Protein AF-0000000066051034 (afdb_homodimer)

InterPro domains:
  IPR006027 NusB/RsmB/TIM44 [PF01029] (19-152)
  IPR011605 NusB antitermination factor [MF_00073] (14-155)
  IPR011605 NusB antitermination factor [PTHR11078] (65-154)
  IPR011605 NusB antitermination factor [TIGR01951] (16-154)
  IPR035926 NusB-like superfamily [G3DSA:1.10.940.10] (12-155)
  IPR035926 NusB-like superfamily [SSF48013] (15-154)

pLDDT: mean 79.08, std 22.99, range [21.95, 98.5]

Organism: Bartonella quintana (strain Toulouse) (NCBI:txid283165)

Foldseek 3Di:
DPPLVPPCDPVNLVLLLLLLLLLLLVQLVVVCVVVVDPPPPPPPPNRPCDDPVPPDPDDPPSVVSNCCLNVQLVVCVVPQQVLLQVLDDPVPHLVPDRSSLNSLLSSLLSCLQPVPSDDLVSSLVSSLVSCVSVDDDCSSVVSNRSSVVSNVVRPD/DPPLVPVCDPVNLVLLLLLLLLLLVVQLVVVCVVVVDPPPPPPPPNRPCDDPVPPDPDDPPSVVSNCCLNVQLVVCVVPQQVLLQVLDDPVPHLVPDRSSLNSLLSSLLSCLQPVPSDDLVSSLVSSLVSQVSVDDDCSSVVSNRSSVVSNVVRPD

Solvent-accessible surface area (backbone atoms only — not comparable to full-atom values): 17467 Å² total; per-residue (Å²): 128,86,68,78,74,68,78,69,40,71,66,52,52,51,42,47,46,46,18,49,51,35,28,28,51,50,47,24,49,60,56,33,72,72,58,73,52,82,62,79,70,64,80,43,74,47,58,59,74,62,67,58,54,37,72,53,53,56,72,41,71,37,53,48,51,21,50,48,44,46,37,46,35,63,51,41,37,85,61,50,50,60,58,52,44,72,66,38,49,86,90,50,35,66,89,73,42,54,57,55,59,45,21,43,51,44,44,44,50,44,43,66,73,72,37,76,89,51,58,66,69,56,54,50,52,53,48,28,52,51,34,50,73,76,38,88,68,65,58,28,59,49,49,46,52,46,51,51,57,47,44,51,69,72,76,88,129,86,67,76,70,66,79,65,40,72,65,54,51,51,42,47,47,48,18,50,52,38,27,28,52,50,47,25,52,60,56,33,71,72,59,72,52,81,61,80,69,64,80,43,72,40,61,54,77,62,66,62,59,37,82,57,49,60,76,41,72,38,53,50,51,21,50,48,45,47,37,46,36,63,51,39,39,84,61,48,50,59,59,50,44,71,65,36,52,86,90,50,36,68,89,73,42,53,57,55,58,45,21,43,51,44,46,44,50,46,43,66,72,72,38,77,87,50,57,66,69,56,56,51,52,53,46,28,52,52,34,50,75,77,39,86,67,63,57,29,58,50,48,46,52,47,50,51,56,46,44,49,69,72,75,88

Radius of gyration: 20.42 Å; Cα contacts (8 Å, |Δi|>4): 333; chains: 2; bounding box: 59×52×45 Å

Nearest PDB structures (foldseek):
  1tzw-assembly1_A  TM=8.543E-01  e=1.256E-05  Thermotoga maritima
  3imq-assembly1_A  TM=8.315E-01  e=1.930E-05  Escherichia coli K-12
  1eyv-assembly1_A  TM=7.957E-01  e=2.570E-05  Mycobacterium tuberculosis
  3d3c-assembly3_C  TM=7.935E-01  e=5.013E-05  Escherichia coli K-12
  3r2d-assembly1_A  TM=8.109E-01  e=1.976E-03  Aquifex aeolicus

Structure (mmCIF, N/CA/C/O backbone):
data_AF-0000000066051034-model_v1
#
loop_
_entity.id
_entity.type
_entity.pdbx_description
1 polymer 'Transcription antitermination protein NusB'
#
loop_
_atom_site.group_PDB
_atom_site.id
_atom_site.type_symbol
_atom_site.label_atom_id
_atom_site.label_alt_id
_atom_site.label_comp_id
_atom_site.label_asym_id
_atom_site.label_entity_id
_atom_site.label_seq_id
_atom_site.pdbx_PDB_ins_code
_atom_site.Cartn_x
_atom_site.Cartn_y
_atom_site.Cartn_z
_atom_site.occupancy
_atom_site.B_iso_or_equiv
_atom_site.auth_seq_id
_atom_site.auth_comp_id
_atom_site.auth_asym_id
_atom_site.auth_atom_id
_atom_site.pdbx_PDB_model_num
ATOM 1 N N . MET A 1 1 ? -31.172 -19.953 -6.391 1 21.95 1 MET A N 1
ATOM 2 C CA . MET A 1 1 ? -29.719 -20.125 -6.266 1 21.95 1 MET A CA 1
ATOM 3 C C . MET A 1 1 ? -28.984 -18.984 -6.969 1 21.95 1 MET A C 1
ATOM 5 O O . MET A 1 1 ? -29.031 -18.875 -8.195 1 21.95 1 MET A O 1
ATOM 9 N N . ALA A 1 2 ? -28.875 -17.719 -6.488 1 40.09 2 ALA A N 1
ATOM 10 C CA . ALA A 1 2 ? -28.359 -16.547 -7.188 1 40.09 2 ALA A CA 1
ATOM 11 C C . ALA A 1 2 ? -27.016 -16.844 -7.863 1 40.09 2 ALA A C 1
ATOM 13 O O . ALA A 1 2 ? -26.141 -17.469 -7.266 1 40.09 2 ALA A O 1
ATOM 14 N N . ASP A 1 3 ? -26.781 -17.062 -9.125 1 33 3 ASP A N 1
ATOM 15 C CA . ASP A 1 3 ? -25.719 -17.562 -9.984 1 33 3 ASP A CA 1
ATOM 16 C C . ASP A 1 3 ? -24.391 -16.875 -9.68 1 33 3 ASP A C 1
ATOM 18 O O . ASP A 1 3 ? -24.266 -15.656 -9.875 1 33 3 ASP A O 1
ATOM 22 N N . ILE A 1 4 ? -23.578 -17.25 -8.781 1 40.19 4 ILE A N 1
ATOM 23 C CA . ILE A 1 4 ? -22.203 -16.922 -8.383 1 40.19 4 ILE A CA 1
ATOM 24 C C . ILE A 1 4 ? -21.344 -16.703 -9.625 1 40.19 4 ILE A C 1
ATOM 26 O O . ILE A 1 4 ? -20.234 -16.156 -9.539 1 40.19 4 ILE A O 1
ATOM 30 N N . LYS A 1 5 ? -21.672 -17.281 -10.734 1 41.34 5 LYS A N 1
ATOM 31 C CA . LYS A 1 5 ? -21.047 -17.203 -12.055 1 41.34 5 LYS A CA 1
ATOM 32 C C . LYS A 1 5 ? -21.078 -15.773 -12.594 1 41.34 5 LYS A C 1
ATOM 34 O O . LYS A 1 5 ? -20.281 -15.422 -13.461 1 41.34 5 LYS A O 1
ATOM 39 N N . GLY A 1 6 ? -21.984 -15.039 -12.289 1 43.78 6 GLY A N 1
ATOM 40 C CA . GLY A 1 6 ? -22.312 -13.773 -12.93 1 43.78 6 GLY A CA 1
ATOM 41 C C . GLY A 1 6 ? -21.453 -12.617 -12.453 1 43.78 6 GLY A C 1
ATOM 42 O O . GLY A 1 6 ? -21.516 -11.523 -13.016 1 43.78 6 GLY A O 1
ATOM 43 N N . LYS A 1 7 ? -20.969 -12.68 -11.25 1 49.66 7 LYS A N 1
ATOM 44 C CA . LYS A 1 7 ? -20.344 -11.516 -10.641 1 49.66 7 LYS A CA 1
ATOM 45 C C . LYS A 1 7 ? -18.906 -11.336 -11.133 1 49.66 7 LYS A C 1
ATOM 47 O O . LYS A 1 7 ? -18.297 -10.305 -10.883 1 49.66 7 LYS A O 1
ATOM 52 N N . TYR A 1 8 ? -18.312 -12.383 -11.633 1 51.16 8 TYR A N 1
ATOM 53 C CA . TYR A 1 8 ? -16.969 -12.266 -12.195 1 51.16 8 TYR A CA 1
ATOM 54 C C . TYR A 1 8 ? -17.016 -12.094 -13.703 1 51.16 8 TYR A C 1
ATOM 56 O O . TYR A 1 8 ? -17.078 -13.078 -14.445 1 51.16 8 TYR A O 1
ATOM 64 N N . SER A 1 9 ? -17.344 -10.922 -14.188 1 54.62 9 SER A N 1
ATOM 65 C CA . SER A 1 9 ? -17.391 -10.586 -15.609 1 54.62 9 SER A CA 1
ATOM 66 C C . SER A 1 9 ? -16 -10.57 -16.219 1 54.62 9 SER A C 1
ATOM 68 O O . SER A 1 9 ? -15.016 -10.289 -15.531 1 54.62 9 SER A O 1
ATOM 70 N N . PRO A 1 10 ? -15.883 -11.102 -17.453 1 51.47 10 PRO A N 1
ATOM 71 C CA . PRO A 1 10 ? -14.586 -11.125 -18.125 1 51.47 10 PRO A CA 1
ATOM 72 C C . PRO A 1 10 ? -13.867 -9.773 -18.078 1 51.47 10 PRO A C 1
ATOM 74 O O . PRO A 1 10 ? -12.641 -9.734 -17.984 1 51.47 10 PRO A O 1
ATOM 77 N N . ARG A 1 11 ? -14.586 -8.688 -18.141 1 51.25 11 ARG A N 1
ATOM 78 C CA . ARG A 1 11 ? -13.992 -7.359 -18.078 1 51.25 11 ARG A CA 1
ATOM 79 C C . ARG A 1 11 ? -13.344 -7.109 -16.734 1 51.25 11 ARG A C 1
ATOM 81 O O . ARG A 1 11 ? -12.258 -6.531 -16.656 1 51.25 11 ARG A O 1
ATOM 88 N N . LEU A 1 12 ? -14.086 -7.539 -15.766 1 53.94 12 LEU A N 1
ATOM 89 C CA . LEU A 1 12 ? -13.57 -7.371 -14.414 1 53.94 12 LEU A CA 1
ATOM 90 C C . LEU A 1 12 ? -12.32 -8.219 -14.203 1 53.94 12 LEU A C 1
ATOM 92 O O . LEU A 1 12 ? -11.359 -7.773 -13.562 1 53.94 12 LEU A O 1
ATOM 96 N N . ALA A 1 13 ? -12.477 -9.289 -14.836 1 57.09 13 ALA A N 1
ATOM 97 C CA . ALA A 1 13 ? -11.344 -10.203 -14.719 1 57.09 13 ALA A CA 1
ATOM 98 C C . ALA A 1 13 ? -10.086 -9.602 -15.352 1 57.09 13 ALA A C 1
ATOM 100 O O . ALA A 1 13 ? -8.992 -9.719 -14.797 1 57.09 13 ALA A O 1
ATOM 101 N N . ASN A 1 14 ? -10.383 -8.906 -16.453 1 68.06 14 ASN A N 1
ATOM 102 C CA . ASN A 1 14 ? -9.25 -8.305 -17.156 1 68.06 14 ASN A CA 1
ATOM 103 C C . ASN A 1 14 ? -8.672 -7.137 -16.359 1 68.06 14 ASN A C 1
ATOM 105 O O . ASN A 1 14 ? -7.449 -7.008 -16.234 1 68.06 14 ASN A O 1
ATOM 109 N N . LYS A 1 15 ? -9.625 -6.387 -15.75 1 73.38 15 LYS A N 1
ATOM 110 C CA . LYS A 1 15 ? -9.172 -5.211 -15.016 1 73.38 15 LYS A CA 1
ATOM 111 C C . LYS A 1 15 ? -8.461 -5.613 -13.727 1 73.38 15 LYS A C 1
ATOM 113 O O . LYS A 1 15 ? -7.422 -5.047 -13.383 1 73.38 15 LYS A O 1
ATOM 118 N N . ARG A 1 16 ? -8.953 -6.617 -13.141 1 87.12 16 ARG A N 1
ATOM 119 C CA . ARG A 1 16 ? -8.312 -7.105 -11.922 1 87.12 16 ARG A CA 1
ATOM 120 C C . ARG A 1 16 ? -6.984 -7.781 -12.234 1 87.12 16 ARG A C 1
ATOM 122 O O . ARG A 1 16 ? -6.059 -7.75 -11.422 1 87.12 16 ARG A O 1
ATOM 129 N N . GLY A 1 17 ? -6.941 -8.305 -13.469 1 89.56 17 GLY A N 1
ATOM 130 C CA . GLY A 1 17 ? -5.676 -8.867 -13.914 1 89.56 17 GLY A CA 1
ATOM 131 C C . GLY A 1 17 ? -4.574 -7.828 -14.039 1 89.56 17 GLY A C 1
ATOM 132 O O . GLY A 1 17 ? -3.445 -8.062 -13.602 1 89.56 17 GLY A O 1
ATOM 133 N N . ALA A 1 18 ? -4.945 -6.719 -14.609 1 86.25 18 ALA A N 1
ATOM 134 C CA . ALA A 1 18 ? -3.99 -5.621 -14.727 1 86.25 18 ALA A CA 1
ATOM 135 C C . ALA A 1 18 ? -3.574 -5.105 -13.352 1 86.25 18 ALA A C 1
ATOM 137 O O . ALA A 1 18 ? -2.408 -4.77 -13.141 1 86.25 18 ALA A O 1
ATOM 138 N N . ALA A 1 19 ? -4.492 -5.027 -12.453 1 91.06 19 ALA A N 1
ATOM 139 C CA . ALA A 1 19 ? -4.219 -4.582 -11.086 1 91.06 19 ALA A CA 1
ATOM 140 C C . ALA A 1 19 ? -3.258 -5.531 -10.383 1 91.06 19 ALA A C 1
ATOM 142 O O . ALA A 1 19 ? -2.342 -5.094 -9.688 1 91.06 19 ALA A O 1
ATOM 143 N N . ARG A 1 20 ? -3.469 -6.816 -10.602 1 95.31 20 ARG A N 1
ATOM 144 C CA . ARG A 1 20 ? -2.604 -7.832 -10.008 1 95.31 20 ARG A CA 1
ATOM 145 C C . ARG A 1 20 ? -1.177 -7.707 -10.539 1 95.31 20 ARG A C 1
ATOM 147 O O . ARG A 1 20 ? -0.219 -7.738 -9.758 1 95.31 20 ARG A O 1
ATOM 154 N N . LEU A 1 21 ? -1.069 -7.52 -11.812 1 93 21 LEU A N 1
ATOM 155 C CA . LEU A 1 21 ? 0.251 -7.371 -12.414 1 93 21 LEU A CA 1
ATOM 156 C C . LEU A 1 21 ? 0.954 -6.125 -11.883 1 93 21 LEU A C 1
ATOM 158 O O . LEU A 1 21 ? 2.135 -6.18 -11.531 1 93 21 LEU A O 1
ATOM 162 N N . ALA A 1 22 ? 0.255 -5.062 -11.812 1 89.25 22 ALA A N 1
ATOM 163 C CA . ALA A 1 22 ? 0.806 -3.818 -11.281 1 89.25 22 ALA A CA 1
ATOM 164 C C . ALA A 1 22 ? 1.238 -3.988 -9.828 1 89.25 22 ALA A C 1
ATOM 166 O O . ALA A 1 22 ? 2.293 -3.49 -9.422 1 89.25 22 ALA A O 1
ATOM 167 N N . ALA A 1 23 ? 0.45 -4.695 -9.062 1 94.62 23 ALA A N 1
ATOM 168 C CA . ALA A 1 23 ? 0.764 -4.926 -7.652 1 94.62 23 ALA A CA 1
ATOM 169 C C . ALA A 1 23 ? 2.043 -5.746 -7.504 1 94.62 23 ALA A C 1
ATOM 171 O O . ALA A 1 23 ? 2.906 -5.414 -6.688 1 94.62 23 ALA A O 1
ATOM 172 N N . VAL A 1 24 ? 2.188 -6.734 -8.32 1 95.62 24 VAL A N 1
ATOM 173 C CA . VAL A 1 24 ? 3.379 -7.574 -8.289 1 95.62 24 VAL A CA 1
ATOM 174 C C . VAL A 1 24 ? 4.609 -6.738 -8.633 1 95.62 24 VAL A C 1
ATOM 176 O O . VAL A 1 24 ? 5.645 -6.84 -7.965 1 95.62 24 VAL A O 1
ATOM 179 N N . GLN A 1 25 ? 4.496 -5.93 -9.594 1 91.19 25 GLN A N 1
ATOM 180 C CA . GLN A 1 25 ? 5.605 -5.07 -9.992 1 91.19 25 GLN A CA 1
ATOM 181 C C . GLN A 1 25 ? 5.973 -4.09 -8.883 1 91.19 25 GLN A C 1
ATOM 183 O O . GLN A 1 25 ? 7.156 -3.859 -8.625 1 91.19 25 GLN A O 1
ATOM 188 N N . ALA A 1 26 ? 4.965 -3.551 -8.297 1 89.81 26 ALA A N 1
ATOM 189 C CA . ALA A 1 26 ? 5.211 -2.621 -7.199 1 89.81 26 ALA A CA 1
ATOM 190 C C . ALA A 1 26 ? 5.887 -3.322 -6.027 1 89.81 26 ALA A C 1
ATOM 192 O O . ALA A 1 26 ? 6.844 -2.799 -5.449 1 89.81 26 ALA A O 1
ATOM 193 N N . LEU A 1 27 ? 5.406 -4.508 -5.668 1 94.44 27 LEU A N 1
ATOM 194 C CA . LEU A 1 27 ? 5.984 -5.285 -4.574 1 94.44 27 LEU A CA 1
ATOM 195 C C . LEU A 1 27 ? 7.438 -5.633 -4.867 1 94.44 27 LEU A C 1
ATOM 197 O O . LEU A 1 27 ? 8.281 -5.602 -3.969 1 94.44 27 LEU A O 1
ATOM 201 N N . TYR A 1 28 ? 7.707 -5.945 -6.188 1 91 28 TYR A N 1
ATOM 202 C CA . TYR A 1 28 ? 9.07 -6.227 -6.625 1 91 28 TYR A CA 1
ATOM 203 C C . TYR A 1 28 ? 9.969 -5.012 -6.418 1 91 28 TYR A C 1
ATOM 205 O O . TYR A 1 28 ? 11.062 -5.129 -5.867 1 91 28 TYR A O 1
ATOM 213 N N . GLN A 1 29 ? 9.539 -3.883 -6.789 1 86.44 29 GLN A N 1
ATOM 214 C CA . GLN A 1 29 ? 10.305 -2.648 -6.672 1 86.44 29 GLN A CA 1
ATOM 215 C C . GLN A 1 29 ? 10.57 -2.303 -5.211 1 86.44 29 GLN A C 1
ATOM 217 O O . GLN A 1 29 ? 11.656 -1.837 -4.867 1 86.44 29 GLN A O 1
ATOM 222 N N . MET A 1 30 ? 9.594 -2.512 -4.41 1 86.88 30 MET A N 1
ATOM 223 C CA . MET A 1 30 ? 9.727 -2.213 -2.986 1 86.88 30 MET A CA 1
ATOM 224 C C . MET A 1 30 ? 10.773 -3.109 -2.338 1 86.88 30 MET A C 1
ATOM 226 O O . MET A 1 30 ? 11.422 -2.711 -1.369 1 86.88 30 MET A O 1
ATOM 230 N N . ASP A 1 31 ? 10.875 -4.246 -2.855 1 85.56 31 ASP A N 1
ATOM 231 C CA . ASP A 1 31 ? 11.82 -5.211 -2.314 1 85.56 31 ASP A CA 1
ATOM 232 C C . ASP A 1 31 ? 13.258 -4.852 -2.709 1 85.56 31 ASP A C 1
ATOM 234 O O . ASP A 1 31 ? 14.203 -5.156 -1.98 1 85.56 31 ASP A O 1
ATOM 238 N N . ILE A 1 32 ? 13.469 -4.262 -3.842 1 78.56 32 ILE A N 1
ATOM 239 C CA . ILE A 1 32 ? 14.812 -3.955 -4.328 1 78.56 32 ILE A CA 1
ATOM 240 C C . ILE A 1 32 ? 15.312 -2.66 -3.688 1 78.56 32 ILE A C 1
ATOM 242 O O . ILE A 1 32 ? 16.516 -2.475 -3.498 1 78.56 32 ILE A O 1
ATOM 246 N N . VAL A 1 33 ? 14.531 -1.595 -3.707 1 61.78 33 VAL A N 1
ATOM 247 C CA . VAL A 1 33 ? 14.977 -0.331 -3.127 1 61.78 33 VAL A CA 1
ATOM 248 C C . VAL A 1 33 ? 15.516 -0.57 -1.721 1 61.78 33 VAL A C 1
ATOM 250 O O . VAL A 1 33 ? 16.5 0.054 -1.315 1 61.78 33 VAL A O 1
ATOM 253 N N . GLY A 1 34 ? 14.977 -1.475 -1.054 1 50.03 34 GLY A N 1
ATOM 254 C CA . GLY A 1 34 ? 15.562 -1.727 0.251 1 50.03 34 GLY A CA 1
ATOM 255 C C . GLY A 1 34 ? 16.844 -2.535 0.182 1 50.03 34 GLY A C 1
ATOM 256 O O . GLY A 1 34 ? 17.594 -2.607 1.158 1 50.03 34 GLY A O 1
ATOM 257 N N . SER A 1 35 ? 16.938 -3.334 -0.828 1 48.56 35 SER A N 1
ATOM 258 C CA . SER A 1 35 ? 18.078 -4.25 -0.819 1 48.56 35 SER A CA 1
ATOM 259 C C . SER A 1 35 ? 19.297 -3.623 -1.483 1 48.56 35 SER A C 1
ATOM 261 O O . SER A 1 35 ? 20.406 -4.129 -1.347 1 48.56 35 SER A O 1
ATOM 263 N N . GLY A 1 36 ? 19.438 -2.404 -1.685 1 43.69 36 GLY A N 1
ATOM 264 C CA . GLY A 1 36 ? 20.594 -1.824 -2.367 1 43.69 36 GLY A CA 1
ATOM 265 C C . GLY A 1 36 ? 20.953 -2.547 -3.65 1 43.69 36 GLY A C 1
ATOM 266 O O . GLY A 1 36 ? 22 -2.295 -4.234 1 43.69 36 GLY A O 1
ATOM 267 N N . VAL A 1 37 ? 20.469 -3.652 -3.9 1 39.72 37 VAL A N 1
ATOM 268 C CA . VAL A 1 37 ? 20.922 -4.422 -5.051 1 39.72 37 VAL A CA 1
ATOM 269 C C . VAL A 1 37 ? 20.312 -3.854 -6.328 1 39.72 37 VAL A C 1
ATOM 271 O O . VAL A 1 37 ? 19.094 -3.672 -6.414 1 39.72 37 VAL A O 1
ATOM 274 N N . MET A 1 38 ? 21.141 -3.107 -7.121 1 36.97 38 MET A N 1
ATOM 275 C CA . MET A 1 38 ? 20.828 -2.691 -8.484 1 36.97 38 MET A CA 1
ATOM 276 C C . MET A 1 38 ? 20.266 -3.854 -9.297 1 36.97 38 MET A C 1
ATOM 278 O O . MET A 1 38 ? 21.016 -4.648 -9.859 1 36.97 38 MET A O 1
ATOM 282 N N . GLU A 1 39 ? 19.406 -4.531 -8.773 1 38.72 39 GLU A N 1
ATOM 283 C CA . GLU A 1 39 ? 18.984 -5.586 -9.695 1 38.72 39 GLU A CA 1
ATOM 284 C C . GLU A 1 39 ? 18.453 -4.996 -11 1 38.72 39 GLU A C 1
ATOM 286 O O . GLU A 1 39 ? 17.797 -3.951 -10.992 1 38.72 39 GLU A O 1
ATOM 291 N N . THR A 1 40 ? 19.156 -5.352 -12.141 1 36.38 40 THR A N 1
ATOM 292 C CA . THR A 1 40 ? 18.766 -5.078 -13.516 1 36.38 40 THR A CA 1
ATOM 293 C C . THR A 1 40 ? 17.234 -5.137 -13.664 1 36.38 40 THR A C 1
ATOM 295 O O . THR A 1 40 ? 16.625 -6.184 -13.445 1 36.38 40 THR A O 1
ATOM 298 N N . ALA A 1 41 ? 16.719 -4.121 -13.352 1 36.47 41 ALA A N 1
ATOM 299 C CA . ALA A 1 41 ? 15.297 -3.914 -13.578 1 36.47 41 ALA A CA 1
ATOM 300 C C . ALA A 1 41 ? 14.875 -4.469 -14.938 1 36.47 41 ALA A C 1
ATOM 302 O O . ALA A 1 41 ? 15.32 -3.988 -15.977 1 36.47 41 ALA A O 1
ATOM 303 N N . ALA A 1 42 ? 14.805 -5.738 -15.031 1 36.59 42 ALA A N 1
ATOM 304 C CA . ALA A 1 42 ? 14.18 -6.215 -16.266 1 36.59 42 ALA A CA 1
ATOM 305 C C . ALA A 1 42 ? 13.078 -5.27 -16.719 1 36.59 42 ALA A C 1
ATOM 307 O O . ALA A 1 42 ? 12.391 -4.664 -15.898 1 36.59 42 ALA A O 1
ATOM 308 N N . GLU A 1 43 ? 13.336 -4.801 -17.906 1 35.09 43 GLU A N 1
ATOM 309 C CA . GLU A 1 43 ? 12.438 -3.975 -18.7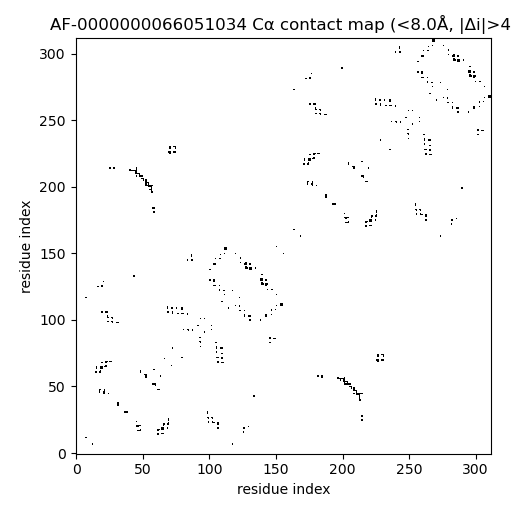03 1 35.09 43 GLU A CA 1
ATOM 310 C C . GLU A 1 43 ? 10.984 -4.395 -18.516 1 35.09 43 GLU A C 1
ATOM 312 O O . GLU A 1 43 ? 10.445 -5.18 -19.297 1 35.09 43 GLU A O 1
ATOM 317 N N . TYR A 1 44 ? 10.75 -4.816 -17.297 1 37.56 44 TYR A N 1
ATOM 318 C CA . TYR A 1 44 ? 9.391 -5.344 -17.234 1 37.56 44 TYR A CA 1
ATOM 319 C C . TYR A 1 44 ? 8.359 -4.242 -17.469 1 37.56 44 TYR A C 1
ATOM 321 O O . TYR A 1 44 ? 8.547 -3.104 -17.047 1 37.56 44 TYR A O 1
ATOM 329 N N . GLU A 1 45 ? 7.645 -4.41 -18.531 1 32.97 45 GLU A N 1
ATOM 330 C CA . GLU A 1 45 ? 6.508 -3.625 -19 1 32.97 45 GLU A CA 1
ATOM 331 C C . GLU A 1 45 ? 5.535 -3.332 -17.859 1 32.97 45 GLU A C 1
ATOM 333 O O . GLU A 1 45 ? 4.992 -4.254 -17.25 1 32.97 45 GLU A O 1
ATOM 338 N N . ALA A 1 46 ? 5.91 -2.549 -17.016 1 37.72 46 ALA A N 1
ATOM 339 C CA . ALA A 1 46 ? 4.992 -2.15 -15.961 1 37.72 46 ALA A CA 1
ATOM 340 C C . ALA A 1 46 ? 3.637 -1.746 -16.531 1 37.72 46 ALA A C 1
ATOM 342 O O . ALA A 1 46 ? 3.559 -0.905 -17.422 1 37.72 46 ALA A O 1
ATOM 343 N N . TYR A 1 47 ? 2.721 -2.594 -16.609 1 36.31 47 TYR A N 1
ATOM 344 C CA . TYR A 1 47 ? 1.322 -2.434 -16.984 1 36.31 47 TYR A CA 1
ATOM 345 C C . TYR A 1 47 ? 0.732 -1.166 -16.375 1 36.31 47 TYR A C 1
ATOM 347 O O . TYR A 1 47 ? 1.047 -0.808 -15.242 1 36.31 47 TYR A O 1
ATOM 355 N N . HIS A 1 48 ? 0.184 -0.292 -17.281 1 41.38 48 HIS A N 1
ATOM 356 C CA . HIS A 1 48 ? -0.593 0.942 -17.266 1 41.38 48 HIS A CA 1
ATOM 357 C C . HIS A 1 48 ? -1.719 0.865 -16.234 1 41.38 48 HIS A C 1
ATOM 359 O O . HIS A 1 48 ? -2.754 0.244 -16.484 1 41.38 48 HIS A O 1
ATOM 365 N N . LEU A 1 49 ? -1.474 0.488 -15.008 1 43.34 49 LEU A N 1
ATOM 366 C CA . LEU A 1 49 ? -2.639 0.834 -14.195 1 43.34 49 LEU A CA 1
ATOM 367 C C . LEU A 1 49 ? -3.223 2.174 -14.633 1 43.34 49 LEU A C 1
ATOM 369 O O . LEU A 1 49 ? -2.645 3.229 -14.352 1 43.34 49 LEU A O 1
ATOM 373 N N . GLU A 1 50 ? -3.416 2.32 -16.047 1 36.09 50 GLU A N 1
ATOM 374 C CA . GLU A 1 50 ? -3.932 3.482 -16.766 1 36.09 50 GLU A CA 1
ATOM 375 C C . GLU A 1 50 ? -4.59 4.473 -15.805 1 36.09 50 GLU A C 1
ATOM 377 O O . GLU A 1 50 ? -4.93 4.121 -14.672 1 36.09 50 GLU A O 1
ATOM 382 N N . LYS A 1 51 ? -5.137 5.527 -16.656 1 40.66 51 LYS A N 1
ATOM 383 C CA . LYS A 1 51 ? -5.535 6.934 -16.688 1 40.66 51 LYS A CA 1
ATOM 384 C C . LYS A 1 51 ? -6.59 7.227 -15.617 1 40.66 51 LYS A C 1
ATOM 386 O O . LYS A 1 51 ? -7.09 8.352 -15.531 1 40.66 51 LYS A O 1
ATOM 391 N N . ASN A 1 52 ? -7.309 6.277 -15.273 1 35.78 52 ASN A N 1
ATOM 392 C CA . ASN A 1 52 ? -8.609 6.805 -14.875 1 35.78 52 ASN A CA 1
ATOM 393 C C . ASN A 1 52 ? -8.562 7.434 -13.484 1 35.78 52 ASN A C 1
ATOM 395 O O . ASN A 1 52 ? -9.32 7.043 -12.602 1 35.78 52 ASN A O 1
ATOM 399 N N . ILE A 1 53 ? -7.324 7.387 -12.969 1 36.69 53 ILE A N 1
ATOM 400 C CA . ILE A 1 53 ? -7.566 8.297 -11.852 1 36.69 53 ILE A CA 1
ATOM 401 C C . ILE A 1 53 ? -8.062 9.641 -12.383 1 36.69 53 ILE A C 1
ATOM 403 O O . ILE A 1 53 ? -7.277 10.578 -12.562 1 36.69 53 ILE A O 1
ATOM 407 N N . ASP A 1 54 ? -8.617 9.633 -13.609 1 34.81 54 ASP A N 1
ATOM 408 C CA . ASP A 1 54 ? -9.328 10.844 -14.023 1 34.81 54 ASP A CA 1
ATOM 409 C C . ASP A 1 54 ? -10 11.523 -12.828 1 34.81 54 ASP A C 1
ATOM 411 O O . ASP A 1 54 ? -10.219 10.891 -11.789 1 34.81 54 ASP A O 1
ATOM 415 N N . GLY A 1 55 ? -10.242 12.688 -12.977 1 33.91 55 GLY A N 1
ATOM 416 C CA . GLY A 1 55 ? -10.969 13.586 -12.094 1 33.91 55 GLY A CA 1
ATOM 417 C C . GLY A 1 55 ? -11.961 12.867 -11.195 1 33.91 55 GLY A C 1
ATOM 418 O O . GLY A 1 55 ? -12.82 13.508 -10.578 1 33.91 55 GLY A O 1
ATOM 419 N N . ASN A 1 56 ? -12.352 11.688 -11.586 1 35.84 56 ASN A N 1
ATOM 420 C CA . ASN A 1 56 ? -13.43 11.172 -10.742 1 35.84 56 ASN A CA 1
ATOM 421 C C . ASN A 1 56 ? -12.906 10.68 -9.398 1 35.84 56 ASN A C 1
ATOM 423 O O . ASN A 1 56 ? -11.828 10.086 -9.328 1 35.84 56 ASN A O 1
ATOM 427 N N . GLN A 1 57 ? -13.383 11.25 -8.266 1 42.72 57 GLN A N 1
ATOM 428 C CA . GLN A 1 57 ? -13.336 11.164 -6.809 1 42.72 57 GLN A CA 1
ATOM 429 C C . GLN A 1 57 ? -13.039 9.742 -6.344 1 42.72 57 GLN A C 1
ATOM 431 O O . GLN A 1 57 ? -12.492 9.547 -5.258 1 42.72 57 GLN A O 1
ATOM 436 N N . TYR A 1 58 ? -13.422 8.703 -7 1 47.22 58 TYR A N 1
ATOM 437 C CA . TYR A 1 58 ? -13.375 7.328 -6.52 1 47.22 58 TYR A CA 1
ATOM 438 C C . TYR A 1 58 ? -12.336 6.52 -7.281 1 47.22 58 TYR A C 1
ATOM 440 O O . TYR A 1 58 ? -12.242 6.613 -8.508 1 47.22 58 TYR A O 1
ATOM 448 N N . LEU A 1 59 ? -11.18 6.242 -6.473 1 59.59 59 LEU A N 1
ATOM 449 C CA . LEU A 1 59 ? -10.281 5.266 -7.078 1 59.59 59 LEU A CA 1
ATOM 450 C C . LEU A 1 59 ? -11.062 4.191 -7.82 1 59.59 59 LEU A C 1
ATOM 452 O O . LEU A 1 59 ? -12.078 3.695 -7.316 1 59.59 59 LEU A O 1
ATOM 456 N N . ASP A 1 60 ? -10.781 4.027 -9.086 1 71.44 60 ASP A N 1
ATOM 457 C CA . ASP A 1 60 ? -11.469 2.977 -9.828 1 71.44 60 ASP A CA 1
ATOM 458 C C . ASP A 1 60 ? -11.281 1.618 -9.156 1 71.44 60 ASP A C 1
ATOM 460 O O . ASP A 1 60 ? -10.422 1.467 -8.281 1 71.44 60 ASP A O 1
ATOM 464 N N . ALA A 1 61 ? -12.188 0.823 -9.297 1 73.94 61 ALA A N 1
ATOM 465 C CA . ALA A 1 61 ? -12.227 -0.502 -8.68 1 73.94 61 ALA A CA 1
ATOM 466 C C . ALA A 1 61 ? -10.898 -1.233 -8.883 1 73.94 61 ALA A C 1
ATOM 468 O O . ALA A 1 61 ? -10.43 -1.93 -7.98 1 73.94 61 ALA A O 1
ATOM 469 N N . ASP A 1 62 ? -10.258 -1.05 -9.977 1 82.06 62 ASP A N 1
ATOM 470 C CA . ASP A 1 62 ? -8.984 -1.712 -10.273 1 82.06 62 ASP A CA 1
ATOM 471 C C . ASP A 1 62 ? -7.859 -1.151 -9.406 1 82.06 62 ASP A C 1
ATOM 473 O O . ASP A 1 62 ? -7.004 -1.9 -8.938 1 82.06 62 ASP A O 1
ATOM 477 N N . PHE A 1 63 ? -7.945 0.11 -9.242 1 83.94 63 PHE A N 1
ATOM 478 C CA . PHE A 1 63 ? -6.934 0.74 -8.398 1 83.94 63 PHE A CA 1
ATOM 479 C C . PHE A 1 63 ? -7.117 0.336 -6.938 1 83.94 63 PHE A C 1
ATOM 481 O O . PHE A 1 63 ? -6.141 0.126 -6.219 1 83.94 63 PHE A O 1
ATOM 488 N N . GLN A 1 64 ? -8.32 0.199 -6.527 1 86.25 64 GLN A N 1
ATOM 489 C CA . GLN A 1 64 ? -8.586 -0.267 -5.168 1 86.25 64 GLN A CA 1
ATOM 490 C C . GLN A 1 64 ? -8.078 -1.689 -4.965 1 86.25 64 GLN A C 1
ATOM 492 O O . GLN A 1 64 ? -7.582 -2.027 -3.885 1 86.25 64 GLN A O 1
ATOM 497 N N . TRP A 1 65 ? -8.273 -2.451 -6.047 1 90.75 65 TRP A N 1
ATOM 498 C CA . TRP A 1 65 ? -7.758 -3.814 -5.984 1 90.75 65 TRP A CA 1
ATOM 499 C C . TRP A 1 65 ? -6.238 -3.814 -5.879 1 90.75 65 TRP A C 1
ATOM 501 O O . TRP A 1 65 ? -5.664 -4.562 -5.082 1 90.75 65 TRP A O 1
ATOM 511 N N . PHE A 1 66 ? -5.625 -2.955 -6.652 1 92.25 66 PHE A N 1
ATOM 512 C CA . PHE A 1 66 ? -4.18 -2.762 -6.629 1 92.25 66 PHE A CA 1
ATOM 513 C C . PHE A 1 66 ? -3.709 -2.385 -5.227 1 92.25 66 PHE A C 1
ATOM 515 O O . PHE A 1 66 ? -2.803 -3.018 -4.68 1 92.25 66 PHE A O 1
ATOM 522 N N . LEU A 1 67 ? -4.328 -1.48 -4.617 1 91.44 67 LEU A N 1
ATOM 523 C CA . LEU A 1 67 ? -3.943 -1.006 -3.293 1 91.44 67 LEU A CA 1
ATOM 524 C C . LEU A 1 67 ? -4.18 -2.082 -2.238 1 91.44 67 LEU A C 1
ATOM 526 O O . LEU A 1 67 ? -3.383 -2.232 -1.309 1 91.44 67 LEU A O 1
ATOM 530 N N . ALA A 1 68 ? -5.23 -2.807 -2.422 1 94.06 68 ALA A N 1
ATOM 531 C CA . ALA A 1 68 ? -5.539 -3.863 -1.459 1 94.06 68 ALA A CA 1
ATOM 532 C C . ALA A 1 68 ? -4.445 -4.926 -1.446 1 94.06 68 ALA A C 1
ATOM 534 O O . ALA A 1 68 ? -4.02 -5.379 -0.379 1 94.06 68 ALA A O 1
ATOM 535 N N . ILE A 1 69 ? -3.988 -5.258 -2.588 1 96.69 69 ILE A N 1
ATOM 536 C CA . ILE A 1 69 ? -2.959 -6.285 -2.678 1 96.69 69 ILE A CA 1
ATOM 537 C C . ILE A 1 69 ? -1.67 -5.785 -2.029 1 96.69 69 ILE A C 1
ATOM 539 O O . ILE A 1 69 ? -1.102 -6.457 -1.164 1 96.69 69 ILE A O 1
ATOM 543 N N . ILE A 1 70 ? -1.24 -4.57 -2.432 1 96 70 ILE A N 1
ATOM 544 C CA . ILE A 1 70 ? 0.066 -4.102 -1.984 1 96 70 ILE A CA 1
ATOM 545 C C . ILE A 1 70 ? 0.047 -3.881 -0.474 1 96 70 ILE A C 1
ATOM 547 O O . ILE A 1 70 ? 0.949 -4.328 0.237 1 96 70 ILE A O 1
ATOM 551 N N . THR A 1 71 ? -1.004 -3.205 0.02 1 95.44 71 THR A N 1
ATOM 552 C CA . THR A 1 71 ? -1.06 -2.922 1.45 1 95.44 71 THR A CA 1
ATOM 553 C C . THR A 1 71 ? -1.271 -4.207 2.248 1 95.44 71 THR A C 1
ATOM 555 O O . THR A 1 71 ? -0.705 -4.371 3.33 1 95.44 71 THR A O 1
ATOM 558 N N . GLY A 1 72 ? -2.053 -5.137 1.699 1 96.56 72 GLY A N 1
ATOM 559 C CA . GLY A 1 72 ? -2.279 -6.406 2.367 1 96.56 72 GLY A CA 1
ATOM 560 C C . GLY A 1 72 ? -1.021 -7.246 2.5 1 96.56 72 GLY A C 1
ATOM 561 O O . GLY A 1 72 ? -0.724 -7.762 3.578 1 96.56 72 GLY A O 1
ATOM 562 N N . VAL A 1 73 ? -0.29 -7.324 1.456 1 97.88 73 VAL A N 1
ATOM 563 C CA . VAL A 1 73 ? 0.935 -8.117 1.463 1 97.88 73 VAL A CA 1
ATOM 564 C C . VAL A 1 73 ? 1.933 -7.52 2.451 1 97.88 73 VAL A C 1
ATOM 566 O O . VAL A 1 73 ? 2.562 -8.242 3.225 1 97.88 73 VAL A O 1
ATOM 569 N N . VAL A 1 74 ? 2.068 -6.203 2.438 1 95.62 74 VAL A N 1
ATOM 570 C CA . VAL A 1 74 ? 3.037 -5.5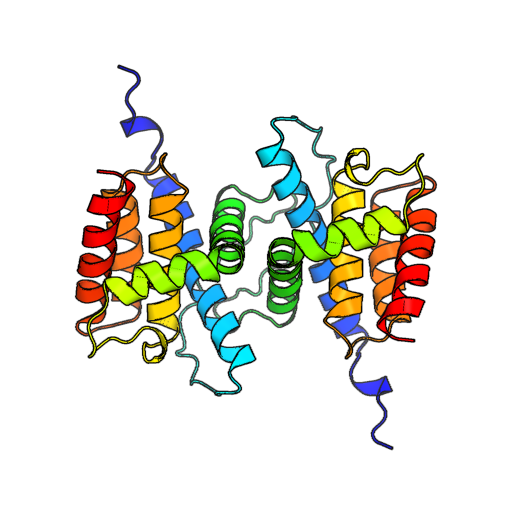39 3.303 1 95.62 74 VAL A CA 1
ATOM 571 C C . VAL A 1 74 ? 2.607 -5.672 4.762 1 95.62 74 VAL A C 1
ATOM 573 O O . VAL A 1 74 ? 3.428 -5.965 5.633 1 95.62 74 VAL A O 1
ATOM 576 N N . LYS A 1 75 ? 1.34 -5.543 5.008 1 95.31 75 LYS A N 1
ATOM 577 C CA . LYS A 1 75 ? 0.794 -5.621 6.359 1 95.31 75 LYS A CA 1
ATOM 578 C C . LYS A 1 75 ? 0.925 -7.035 6.922 1 95.31 75 LYS A C 1
ATOM 580 O O . LYS A 1 75 ? 1.248 -7.211 8.102 1 95.31 75 LYS A O 1
ATOM 585 N N . ASP A 1 76 ? 0.742 -8.039 6.09 1 96.56 76 ASP A N 1
ATOM 586 C CA . ASP A 1 76 ? 0.614 -9.414 6.574 1 96.56 76 ASP A CA 1
ATOM 587 C C . ASP A 1 76 ? 1.874 -10.219 6.273 1 96.56 76 ASP A C 1
ATOM 589 O O . ASP A 1 76 ? 1.846 -11.453 6.285 1 96.56 76 ASP A O 1
ATOM 593 N N . GLN A 1 77 ? 2.918 -9.539 6.016 1 95.12 77 GLN A N 1
ATOM 594 C CA . GLN A 1 77 ? 4.129 -10.234 5.586 1 95.12 77 GLN A CA 1
ATOM 595 C C . GLN A 1 77 ? 4.578 -11.258 6.625 1 95.12 77 GLN A C 1
ATOM 597 O O . GLN A 1 77 ? 5.031 -12.344 6.273 1 95.12 77 GLN A O 1
ATOM 602 N N . LYS A 1 78 ? 4.48 -10.961 7.898 1 94.38 78 LYS A N 1
ATOM 603 C CA . LYS A 1 78 ? 4.93 -11.844 8.977 1 94.38 78 LYS A CA 1
ATOM 604 C C . LYS A 1 78 ? 4.09 -13.117 9.031 1 94.38 78 LYS A C 1
ATOM 606 O O . LYS A 1 78 ? 4.531 -14.133 9.57 1 94.38 78 LYS A O 1
ATOM 611 N N . GLN A 1 79 ? 2.951 -13.055 8.523 1 95.75 79 GLN A N 1
ATOM 612 C CA . GLN A 1 79 ? 2.086 -14.227 8.445 1 95.75 79 GLN A CA 1
ATOM 613 C C . GLN A 1 79 ? 2.297 -14.984 7.141 1 95.75 79 GLN A C 1
ATOM 615 O O . GLN A 1 79 ? 2.348 -16.219 7.125 1 95.75 79 GLN A O 1
ATOM 620 N N . LEU A 1 80 ? 2.465 -14.242 6.078 1 97.06 80 LEU A N 1
ATOM 621 C CA . LEU A 1 80 ? 2.533 -14.82 4.742 1 97.06 80 LEU A CA 1
ATOM 622 C C . LEU A 1 80 ? 3.844 -15.578 4.543 1 97.06 80 LEU A C 1
ATOM 624 O O . LEU A 1 80 ? 3.852 -16.688 4.012 1 97.06 80 LEU A O 1
ATOM 628 N N . ASP A 1 81 ? 4.934 -15.047 5.02 1 95.88 81 ASP A N 1
ATOM 629 C CA . ASP A 1 81 ? 6.254 -15.586 4.695 1 95.88 81 ASP A CA 1
ATOM 630 C C . ASP A 1 81 ? 6.449 -16.969 5.316 1 95.88 81 ASP A C 1
ATOM 632 O O . ASP A 1 81 ? 6.918 -17.891 4.648 1 95.88 81 ASP A O 1
ATOM 636 N N . PRO A 1 82 ? 6.094 -17.125 6.578 1 95.5 82 PRO A N 1
ATOM 637 C CA . PRO A 1 82 ? 6.227 -18.469 7.141 1 95.5 82 PRO A CA 1
ATOM 638 C C . PRO A 1 82 ? 5.363 -19.5 6.414 1 95.5 82 PRO A C 1
ATOM 640 O O . PRO A 1 82 ? 5.77 -20.656 6.266 1 95.5 82 PRO A O 1
ATOM 643 N N . MET A 1 83 ? 4.18 -19.141 5.941 1 95.19 83 MET A N 1
ATOM 644 C CA . MET A 1 83 ? 3.307 -20.047 5.207 1 95.19 83 MET A CA 1
ATOM 645 C C . MET A 1 83 ? 3.943 -20.469 3.885 1 95.19 83 MET A C 1
ATOM 647 O O . MET A 1 83 ? 3.885 -21.641 3.504 1 95.19 83 MET A O 1
ATOM 651 N N . LEU A 1 84 ? 4.551 -19.531 3.248 1 96 84 LEU A N 1
ATOM 652 C CA . LEU A 1 84 ? 5.23 -19.812 1.988 1 96 84 LEU A CA 1
ATOM 653 C C . LEU A 1 84 ? 6.473 -20.672 2.221 1 96 84 LEU A C 1
ATOM 655 O O . LEU A 1 84 ? 6.738 -21.609 1.463 1 96 84 LEU A O 1
ATOM 659 N N . HIS A 1 85 ? 7.176 -20.359 3.25 1 92.88 85 HIS A N 1
ATOM 660 C CA . HIS A 1 85 ? 8.398 -21.078 3.58 1 92.88 85 HIS A CA 1
ATOM 661 C C . HIS A 1 85 ? 8.109 -22.562 3.793 1 92.88 85 HIS A C 1
ATOM 663 O O . HIS A 1 85 ? 8.891 -23.422 3.357 1 92.88 85 HIS A O 1
ATOM 669 N N . GLN A 1 86 ? 7.051 -22.828 4.375 1 92.06 86 GLN A N 1
ATOM 670 C CA . GLN A 1 86 ? 6.676 -24.203 4.703 1 92.06 86 GLN A CA 1
ATOM 671 C C . GLN A 1 86 ? 6.387 -25.016 3.439 1 92.06 86 GLN A C 1
ATOM 673 O O . GLN A 1 86 ? 6.512 -26.234 3.438 1 92.06 86 GLN A O 1
ATOM 678 N N . GLN A 1 87 ? 5.992 -24.344 2.406 1 92.12 87 GLN A N 1
ATOM 679 C CA . GLN A 1 87 ? 5.613 -25.047 1.185 1 92.12 87 GLN A CA 1
ATOM 680 C C . GLN A 1 87 ? 6.797 -25.156 0.225 1 92.12 87 GLN A C 1
ATOM 682 O O . GLN A 1 87 ? 6.77 -25.953 -0.713 1 92.12 87 GLN A O 1
ATOM 687 N N . LEU A 1 88 ? 7.723 -24.297 0.482 1 90.75 88 LEU A N 1
ATOM 688 C CA . LEU A 1 88 ? 8.867 -24.266 -0.419 1 90.75 88 LEU A CA 1
ATOM 689 C C . LEU A 1 88 ? 9.945 -25.25 0.031 1 90.75 88 LEU A C 1
ATOM 691 O O . LEU A 1 88 ? 10.148 -25.438 1.231 1 90.75 88 LEU A O 1
ATOM 695 N N . SER A 1 89 ? 10.539 -25.906 -0.852 1 80.44 89 SER A N 1
ATOM 696 C CA . SER A 1 89 ? 11.656 -26.797 -0.562 1 80.44 89 SER A CA 1
ATOM 697 C C . SER A 1 89 ? 12.93 -26 -0.267 1 80.44 89 SER A C 1
ATOM 699 O O . SER A 1 89 ? 12.953 -24.781 -0.435 1 80.44 89 SER A O 1
ATOM 701 N N . ALA A 1 90 ? 13.883 -26.797 0.163 1 75.25 90 ALA A N 1
ATOM 702 C CA . ALA A 1 90 ? 15.188 -26.203 0.448 1 75.25 90 ALA A CA 1
ATOM 703 C C . ALA A 1 90 ? 15.773 -25.531 -0.794 1 75.25 90 ALA A C 1
ATOM 705 O O . ALA A 1 90 ? 16.5 -24.547 -0.692 1 75.25 90 ALA A O 1
ATOM 706 N N . GLU A 1 91 ? 15.477 -26.031 -1.916 1 76.69 91 GLU A N 1
ATOM 707 C CA . GLU A 1 91 ? 15.984 -25.5 -3.18 1 76.69 91 GLU A CA 1
ATOM 708 C C . GLU A 1 91 ? 15.391 -24.125 -3.488 1 76.69 91 GLU A C 1
ATOM 710 O O . GLU A 1 91 ? 16.047 -23.281 -4.098 1 76.69 91 GLU A O 1
ATOM 715 N N . TRP A 1 92 ? 14.141 -23.922 -3.004 1 74.69 92 TRP A N 1
ATOM 716 C CA . TRP A 1 92 ? 13.406 -22.703 -3.27 1 74.69 92 TRP A CA 1
ATOM 717 C C . TRP A 1 92 ? 13.156 -21.922 -1.979 1 74.69 92 TRP A C 1
ATOM 719 O O . TRP A 1 92 ? 12.016 -21.578 -1.671 1 74.69 92 TRP A O 1
ATOM 729 N N . SER A 1 93 ? 14.258 -21.641 -1.354 1 85.56 93 SER A N 1
ATOM 730 C CA . SER A 1 93 ? 14.055 -20.859 -0.144 1 85.56 93 SER A CA 1
ATOM 731 C C . SER A 1 93 ? 13.531 -19.453 -0.474 1 85.56 93 SER A C 1
ATOM 733 O O . SER A 1 93 ? 13.984 -18.828 -1.438 1 85.56 93 SER A O 1
ATOM 735 N N . LEU A 1 94 ? 12.562 -19 0.302 1 85.19 94 LEU A N 1
ATOM 736 C CA . LEU A 1 94 ? 11.891 -17.719 0.05 1 85.19 94 LEU A CA 1
ATOM 737 C C . LEU A 1 94 ? 12.906 -16.578 -0.018 1 85.19 94 LEU A C 1
ATOM 739 O O . LEU A 1 94 ? 12.773 -15.672 -0.844 1 85.19 94 LEU A O 1
ATOM 743 N N . SER A 1 95 ? 13.93 -16.641 0.816 1 83.69 95 SER A N 1
ATOM 744 C CA . SER A 1 95 ? 14.93 -15.578 0.877 1 83.69 95 SER A CA 1
ATOM 745 C C . SER A 1 95 ? 15.828 -15.602 -0.352 1 83.69 95 SER A C 1
ATOM 747 O O . SER A 1 95 ? 16.453 -14.594 -0.689 1 83.69 95 SER A O 1
ATOM 749 N N . ARG A 1 96 ? 15.859 -16.719 -1.064 1 85.62 96 ARG A N 1
ATOM 750 C CA . ARG A 1 96 ? 16.766 -16.859 -2.205 1 85.62 96 ARG A CA 1
ATOM 751 C C . ARG A 1 96 ? 16 -16.734 -3.521 1 85.62 96 ARG A C 1
ATOM 753 O O . ARG A 1 96 ? 16.609 -16.703 -4.594 1 85.62 96 ARG A O 1
ATOM 760 N N . LEU A 1 97 ? 14.758 -16.688 -3.391 1 90.06 97 LEU A N 1
ATOM 761 C CA . LEU A 1 97 ? 13.945 -16.562 -4.594 1 90.06 97 LEU A CA 1
ATOM 762 C C . LEU A 1 97 ? 14.148 -15.211 -5.258 1 90.06 97 LEU A C 1
ATOM 764 O O . LEU A 1 97 ? 14.414 -14.211 -4.578 1 90.06 97 LEU A O 1
ATOM 768 N N . ASP A 1 98 ? 13.977 -15.273 -6.566 1 90.31 98 ASP A N 1
ATOM 769 C CA . ASP A 1 98 ? 13.852 -14.023 -7.312 1 90.31 98 ASP A CA 1
ATOM 770 C C . ASP A 1 98 ? 12.812 -13.109 -6.676 1 90.31 98 ASP A C 1
ATOM 772 O O . ASP A 1 98 ? 11.75 -13.57 -6.246 1 90.31 98 ASP A O 1
ATOM 776 N N . SER A 1 99 ? 13.164 -11.805 -6.621 1 92.62 99 SER A N 1
ATOM 777 C CA . SER A 1 99 ? 12.289 -10.844 -5.961 1 92.62 99 SER A CA 1
ATOM 778 C C . SER A 1 99 ? 10.922 -10.789 -6.629 1 92.62 99 SER A C 1
ATOM 780 O O . SER A 1 99 ? 9.906 -10.633 -5.953 1 92.62 99 SER A O 1
ATOM 782 N N . ILE A 1 100 ? 10.867 -10.914 -7.938 1 94.06 100 ILE A N 1
ATOM 783 C CA . ILE A 1 100 ? 9.586 -10.875 -8.641 1 94.06 100 ILE A CA 1
ATOM 784 C C . ILE A 1 100 ? 8.781 -12.133 -8.312 1 94.06 100 ILE A C 1
ATOM 786 O O . ILE A 1 100 ? 7.562 -12.07 -8.125 1 94.06 100 ILE A O 1
ATOM 790 N N . LEU A 1 101 ? 9.445 -13.312 -8.258 1 96.12 101 LEU A N 1
ATOM 791 C CA . LEU A 1 101 ? 8.781 -14.555 -7.898 1 96.12 101 LEU A CA 1
ATOM 792 C C . LEU A 1 101 ? 8.242 -14.5 -6.473 1 96.12 101 LEU A C 1
ATOM 794 O O . LEU A 1 101 ? 7.133 -14.953 -6.199 1 96.12 101 LEU A O 1
A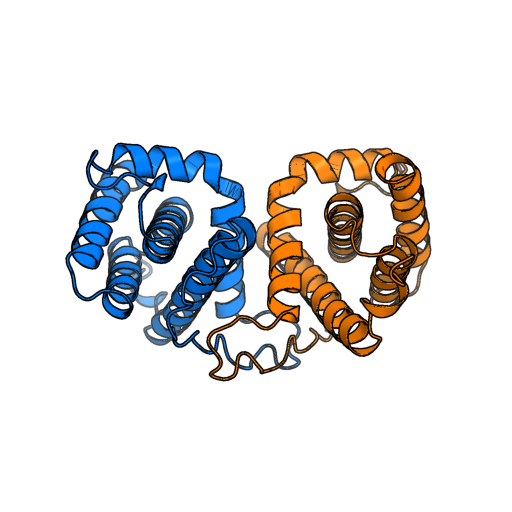TOM 798 N N . ARG A 1 102 ? 9.023 -13.906 -5.605 1 96.81 102 ARG A N 1
ATOM 799 C CA . ARG A 1 102 ? 8.578 -13.703 -4.23 1 96.81 102 ARG A CA 1
ATOM 800 C C . ARG A 1 102 ? 7.34 -12.812 -4.184 1 96.81 102 ARG A C 1
ATOM 802 O O . ARG A 1 102 ? 6.395 -13.094 -3.445 1 96.81 102 ARG A O 1
ATOM 809 N N . ALA A 1 103 ? 7.375 -11.711 -5.004 1 97 103 ALA A N 1
ATOM 810 C CA . ALA A 1 103 ? 6.242 -10.797 -5.082 1 97 103 ALA A CA 1
ATOM 811 C C . ALA A 1 103 ? 4.988 -11.516 -5.574 1 97 103 ALA A C 1
ATOM 813 O O . ALA A 1 103 ? 3.898 -11.32 -5.031 1 97 103 ALA A O 1
ATOM 814 N N . ILE A 1 104 ? 5.145 -12.383 -6.543 1 98.12 104 ILE A N 1
ATOM 815 C CA . ILE A 1 104 ? 4.031 -13.133 -7.113 1 98.12 104 ILE A CA 1
ATOM 816 C C . ILE A 1 104 ? 3.441 -14.07 -6.059 1 98.12 104 ILE A C 1
ATOM 818 O O . ILE A 1 104 ? 2.223 -14.102 -5.867 1 98.12 104 ILE A O 1
ATOM 822 N N . LEU A 1 105 ? 4.25 -14.789 -5.352 1 98.19 105 LEU A N 1
ATOM 823 C CA . LEU A 1 105 ? 3.805 -15.758 -4.355 1 98.19 105 LEU A CA 1
ATOM 824 C C . LEU A 1 105 ? 3.123 -15.055 -3.184 1 98.19 105 LEU A C 1
ATOM 826 O O . LEU A 1 105 ? 2.07 -15.5 -2.719 1 98.19 105 LEU A O 1
ATOM 830 N N . ARG A 1 106 ? 3.688 -13.922 -2.771 1 98.19 106 ARG A N 1
ATOM 831 C CA . ARG A 1 106 ? 3.086 -13.172 -1.674 1 98.19 106 ARG A CA 1
ATOM 832 C C . ARG A 1 106 ? 1.718 -12.625 -2.068 1 98.19 106 ARG A C 1
ATOM 834 O O . ARG A 1 106 ? 0.753 -12.75 -1.312 1 98.19 106 ARG A O 1
ATOM 841 N N . ALA A 1 107 ? 1.644 -12.031 -3.229 1 98.5 107 ALA A N 1
ATOM 842 C CA . ALA A 1 107 ? 0.386 -11.461 -3.703 1 98.5 107 ALA A CA 1
ATOM 843 C C . ALA A 1 107 ? -0.677 -12.539 -3.879 1 98.5 107 ALA A C 1
ATOM 845 O O . ALA A 1 107 ? -1.814 -12.383 -3.43 1 98.5 107 ALA A O 1
ATOM 846 N N . GLY A 1 108 ? -0.287 -13.656 -4.512 1 98.38 108 GLY A N 1
ATOM 847 C CA . GLY A 1 108 ? -1.217 -14.758 -4.711 1 98.38 108 GLY A CA 1
ATOM 848 C C . GLY A 1 108 ? -1.726 -15.352 -3.412 1 98.38 108 GLY A C 1
ATOM 849 O O . GLY A 1 108 ? -2.924 -15.602 -3.264 1 98.38 108 GLY A O 1
ATOM 850 N N . LEU A 1 109 ? -0.826 -15.578 -2.508 1 98.19 109 LEU A N 1
ATOM 851 C CA . LEU A 1 109 ? -1.217 -16.141 -1.22 1 98.19 109 LEU A CA 1
ATOM 852 C C . LEU A 1 109 ? -2.143 -15.188 -0.469 1 98.19 109 LEU A C 1
ATOM 854 O O . LEU A 1 109 ? -3.143 -15.617 0.11 1 98.19 109 LEU A O 1
ATOM 858 N N . TRP A 1 110 ? -1.791 -13.922 -0.493 1 98.31 110 TRP A N 1
ATOM 859 C CA . TRP A 1 110 ? -2.629 -12.938 0.188 1 98.31 110 TRP A CA 1
ATOM 860 C C . TRP A 1 110 ? -4.055 -12.969 -0.358 1 98.31 110 TRP A C 1
ATOM 862 O O . TRP A 1 110 ? -5.02 -12.945 0.409 1 98.31 110 TRP A O 1
ATOM 872 N N . GLU A 1 111 ? -4.168 -12.953 -1.703 1 97.44 111 GLU A N 1
ATOM 873 C CA . GLU A 1 111 ? -5.496 -12.938 -2.309 1 97.44 111 GLU A CA 1
ATOM 874 C C . GLU A 1 111 ? -6.27 -14.211 -1.976 1 97.44 111 GLU A C 1
ATOM 876 O O . GLU A 1 111 ? -7.473 -14.164 -1.72 1 97.44 111 GLU A O 1
ATOM 881 N N . LEU A 1 112 ? -5.59 -15.359 -1.954 1 97.19 112 LEU A N 1
ATOM 882 C CA . LEU A 1 112 ? -6.234 -16.625 -1.598 1 97.19 112 LEU A CA 1
ATOM 883 C C . LEU A 1 112 ? -6.824 -16.547 -0.193 1 97.19 112 LEU A C 1
ATOM 885 O O . LEU A 1 112 ? -7.902 -17.094 0.061 1 97.19 112 LEU A O 1
ATOM 889 N N . ILE A 1 113 ? -6.137 -15.906 0.689 1 96.88 113 ILE A N 1
ATOM 890 C CA . ILE A 1 113 ? -6.531 -15.859 2.092 1 96.88 113 ILE A CA 1
ATOM 891 C C . ILE A 1 113 ? -7.641 -14.828 2.281 1 96.88 113 ILE A C 1
ATOM 893 O O . ILE A 1 113 ? -8.617 -15.07 2.996 1 96.88 113 ILE A O 1
ATOM 897 N N . ASN A 1 114 ? -7.586 -13.68 1.576 1 95.81 114 ASN A N 1
ATOM 898 C CA . ASN A 1 114 ? -8.383 -12.531 1.99 1 95.81 114 ASN A CA 1
ATOM 899 C C . ASN A 1 114 ? -9.539 -12.273 1.027 1 95.81 114 ASN A C 1
ATOM 901 O O . ASN A 1 114 ? -10.453 -11.516 1.344 1 95.81 114 ASN A O 1
ATOM 905 N N . ARG A 1 115 ? -9.43 -12.836 -0.182 1 94.06 115 ARG A N 1
ATOM 906 C CA . ARG A 1 115 ? -10.469 -12.57 -1.17 1 94.06 115 ARG A CA 1
ATOM 907 C C . ARG A 1 115 ? -11.258 -13.844 -1.482 1 94.06 115 ARG A C 1
ATOM 909 O O . ARG A 1 115 ? -11.164 -14.383 -2.588 1 94.06 115 ARG A O 1
ATOM 916 N N . GLN A 1 116 ? -12.18 -14.148 -0.599 1 92.56 116 GLN A N 1
ATOM 917 C CA . GLN A 1 116 ? -12.953 -15.375 -0.714 1 92.56 116 GLN A CA 1
ATOM 918 C C . GLN A 1 116 ? -14.047 -15.242 -1.771 1 92.56 116 GLN A C 1
ATOM 920 O O . GLN A 1 116 ? -14.625 -16.234 -2.207 1 92.56 116 GLN A O 1
ATOM 925 N N . ASP A 1 117 ? -14.273 -14.07 -2.195 1 91.62 117 ASP A N 1
ATOM 926 C CA . ASP A 1 117 ? -15.273 -13.805 -3.232 1 91.62 117 ASP A CA 1
ATOM 927 C C . ASP A 1 117 ? -14.727 -14.164 -4.613 1 91.62 117 ASP A C 1
ATOM 929 O O . ASP A 1 117 ? -15.484 -14.234 -5.586 1 91.62 117 ASP A O 1
ATOM 933 N N . VAL A 1 118 ? -13.484 -14.391 -4.707 1 94.19 118 VAL A N 1
ATOM 934 C CA . VAL A 1 118 ? -12.852 -14.781 -5.961 1 94.19 118 VAL A CA 1
ATOM 935 C C . VAL A 1 118 ? -12.578 -16.281 -5.957 1 94.19 118 VAL A C 1
ATOM 937 O O . VAL A 1 118 ? -11.906 -16.797 -5.055 1 94.19 118 VAL A O 1
ATOM 940 N N . PRO A 1 119 ? -13.086 -17.016 -6.922 1 95.12 119 PRO A N 1
ATOM 941 C CA . PRO A 1 119 ? -12.805 -18.453 -6.98 1 95.12 119 PRO A CA 1
ATOM 942 C C . PRO A 1 119 ? -11.312 -18.766 -6.977 1 95.12 119 PRO A C 1
ATOM 944 O O . PRO A 1 119 ? -10.523 -18.031 -7.602 1 95.12 119 PRO A O 1
ATOM 947 N N . ILE A 1 120 ? -10.93 -19.844 -6.328 1 95.81 120 ILE A N 1
ATOM 948 C CA . ILE A 1 120 ? -9.539 -20.266 -6.184 1 95.81 120 ILE A CA 1
ATOM 949 C C . ILE A 1 120 ? -8.891 -20.406 -7.562 1 95.81 120 ILE A C 1
ATOM 951 O O . ILE A 1 120 ? -7.785 -19.906 -7.785 1 95.81 120 ILE A O 1
ATOM 955 N N . ALA A 1 121 ? -9.617 -21.047 -8.477 1 95.19 121 ALA A N 1
ATOM 956 C CA . ALA A 1 121 ? -9.094 -21.297 -9.82 1 95.19 121 ALA A CA 1
ATOM 957 C C . ALA A 1 121 ? -8.711 -19.984 -10.508 1 95.19 121 ALA A C 1
ATOM 959 O O . ALA A 1 121 ? -7.715 -19.938 -11.234 1 95.19 121 ALA A O 1
ATOM 960 N N . VAL A 1 122 ? -9.5 -18.984 -10.25 1 96.06 122 VAL A N 1
ATOM 961 C CA . VAL A 1 122 ? -9.242 -17.688 -10.867 1 96.06 122 VAL A CA 1
ATOM 962 C C . VAL A 1 122 ? -7.969 -17.078 -10.289 1 96.06 122 VAL A C 1
ATOM 964 O O . VAL A 1 122 ? -7.098 -16.625 -11.031 1 96.06 122 VAL A O 1
ATOM 967 N N . VAL A 1 123 ? -7.789 -17.062 -8.977 1 97.06 123 VAL A N 1
ATOM 968 C CA . VAL A 1 123 ? -6.594 -16.531 -8.336 1 97.06 123 VAL A CA 1
ATOM 969 C C . VAL A 1 123 ? -5.359 -17.266 -8.852 1 97.06 123 VAL A C 1
ATOM 971 O O . VAL A 1 123 ? -4.375 -16.641 -9.25 1 97.06 123 VAL A O 1
ATOM 974 N N . MET A 1 124 ? -5.461 -18.547 -8.891 1 96.12 124 MET A N 1
ATOM 975 C CA . MET A 1 124 ? -4.336 -19.375 -9.328 1 96.12 124 MET A CA 1
ATOM 976 C C . MET A 1 124 ? -3.959 -19.062 -10.773 1 96.12 124 MET A C 1
ATOM 978 O O . MET A 1 124 ? -2.793 -18.797 -11.07 1 96.12 124 MET A O 1
ATOM 982 N N . ASN A 1 125 ? -4.941 -19.062 -11.656 1 96.62 125 ASN A N 1
ATOM 983 C CA . ASN A 1 125 ? -4.68 -18.812 -13.07 1 96.62 125 ASN A CA 1
ATOM 984 C C . ASN A 1 125 ? -4.051 -17.453 -13.297 1 96.62 125 ASN A C 1
ATOM 986 O O . ASN A 1 125 ? -3.121 -17.312 -14.094 1 96.62 125 ASN A O 1
ATOM 990 N N . GLU A 1 126 ? -4.574 -16.484 -12.562 1 97.06 126 GLU A N 1
ATOM 991 C CA . GLU A 1 126 ? -4.07 -15.117 -12.727 1 97.06 126 GLU A CA 1
ATOM 992 C C . GLU A 1 126 ? -2.598 -15.023 -12.336 1 97.06 126 GLU A C 1
ATOM 994 O O . GLU A 1 126 ? -1.787 -14.477 -13.086 1 97.06 126 GLU A O 1
ATOM 999 N N . TYR A 1 127 ? -2.199 -15.562 -11.258 1 98.19 127 TYR A N 1
ATOM 1000 C CA . TYR A 1 127 ? -0.833 -15.383 -10.781 1 98.19 127 TYR A CA 1
ATOM 1001 C C . TYR A 1 127 ? 0.12 -16.344 -11.492 1 98.19 127 TYR A C 1
ATOM 1003 O O . TYR A 1 127 ? 1.297 -16.016 -11.688 1 98.19 127 TYR A O 1
ATOM 1011 N N . VAL A 1 128 ? -0.364 -17.5 -11.969 1 98.25 128 VAL A N 1
ATOM 1012 C CA . VAL A 1 128 ? 0.441 -18.359 -12.828 1 98.25 128 VAL A CA 1
ATOM 1013 C C . VAL A 1 128 ? 0.72 -17.65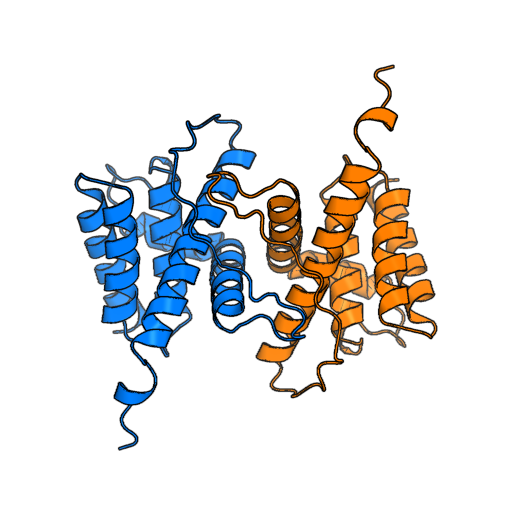6 -14.156 1 98.25 128 VAL A C 1
ATOM 1015 O O . VAL A 1 128 ? 1.841 -17.703 -14.664 1 98.25 128 VAL A O 1
ATOM 1018 N N . ASP A 1 129 ? -0.304 -16.984 -14.672 1 96.88 129 ASP A N 1
ATOM 1019 C CA . ASP A 1 129 ? -0.132 -16.25 -15.922 1 96.88 129 ASP A CA 1
ATOM 1020 C C . ASP A 1 129 ? 0.855 -15.094 -15.742 1 96.88 129 ASP A C 1
ATOM 1022 O O . ASP A 1 129 ? 1.651 -14.805 -16.641 1 96.88 129 ASP A O 1
ATOM 1026 N N . ILE A 1 130 ? 0.812 -14.461 -14.586 1 95.69 130 ILE A N 1
ATOM 1027 C CA . ILE A 1 130 ? 1.783 -13.406 -14.312 1 95.69 130 ILE A CA 1
ATOM 1028 C C . ILE A 1 130 ? 3.189 -14 -14.266 1 95.69 130 ILE A C 1
ATOM 1030 O O . ILE A 1 130 ? 4.129 -13.43 -14.828 1 95.69 130 ILE A O 1
ATOM 1034 N N . ALA A 1 131 ? 3.359 -15.133 -13.695 1 97.31 131 ALA A N 1
ATOM 1035 C CA . ALA A 1 131 ? 4.664 -15.789 -13.648 1 97.31 131 ALA A CA 1
ATOM 1036 C C . ALA A 1 131 ? 5.168 -16.109 -15.047 1 97.31 131 ALA A C 1
ATOM 1038 O O . ALA A 1 131 ? 6.352 -15.906 -15.352 1 97.31 131 ALA A O 1
ATOM 1039 N N . LYS A 1 132 ? 4.266 -16.562 -15.922 1 96.69 132 LYS A N 1
ATOM 1040 C CA . LYS A 1 132 ? 4.641 -16.906 -17.281 1 96.69 132 LYS A CA 1
ATOM 1041 C C . LYS A 1 132 ? 5.156 -15.688 -18.047 1 96.69 132 LYS A C 1
ATOM 1043 O O . LYS A 1 132 ? 5.977 -15.812 -18.953 1 96.69 132 LYS A O 1
ATOM 1048 N N . ALA A 1 133 ? 4.641 -14.609 -17.625 1 91.69 133 ALA A N 1
ATOM 1049 C CA . ALA A 1 133 ? 5.051 -13.367 -18.281 1 91.69 133 ALA A CA 1
ATOM 1050 C C . ALA A 1 133 ? 6.48 -13 -17.906 1 91.69 133 ALA A C 1
ATOM 1052 O O . ALA A 1 133 ? 7.16 -12.281 -18.656 1 91.69 133 ALA A O 1
ATOM 1053 N N . PHE A 1 134 ? 6.953 -13.5 -16.828 1 92.56 134 PHE A N 1
ATOM 1054 C CA . PHE A 1 134 ? 8.258 -13.07 -16.344 1 92.56 134 PHE A CA 1
ATOM 1055 C C . PHE A 1 134 ? 9.281 -14.195 -16.453 1 92.56 134 PHE A C 1
ATOM 1057 O O . PHE A 1 134 ? 10.484 -13.953 -16.438 1 92.56 134 PHE A O 1
ATOM 1064 N N . PHE A 1 135 ? 8.781 -15.328 -16.562 1 93.69 135 PHE A N 1
ATOM 1065 C CA . PHE A 1 135 ? 9.695 -16.469 -16.5 1 93.69 135 PHE A CA 1
ATOM 1066 C C . PHE A 1 135 ? 9.414 -17.453 -17.62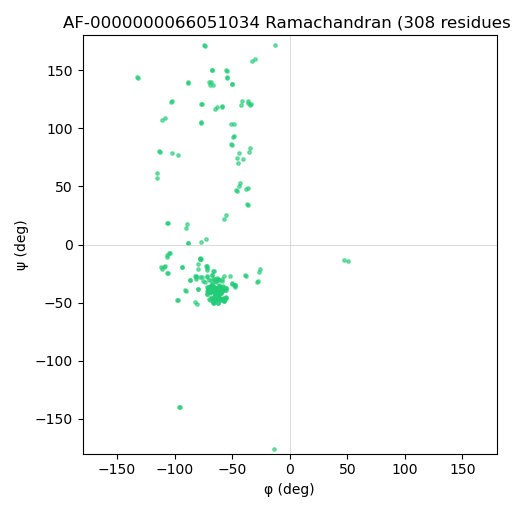5 1 93.69 135 PHE A C 1
ATOM 1068 O O . PHE A 1 135 ? 8.258 -17.688 -17.969 1 93.69 135 PHE A O 1
ATOM 1075 N N . GLU A 1 136 ? 10.438 -17.984 -18.078 1 92.69 136 GLU A N 1
ATOM 1076 C CA . GLU A 1 136 ? 10.336 -19 -19.125 1 92.69 136 GLU A CA 1
ATOM 1077 C C . GLU A 1 136 ? 10.625 -20.391 -18.562 1 92.69 136 GLU A C 1
ATOM 1079 O O . GLU A 1 136 ? 10.375 -21.391 -19.234 1 92.69 136 GLU A O 1
ATOM 1084 N N . GLY A 1 137 ? 11.109 -20.516 -17.359 1 93.12 137 GLY A N 1
ATOM 1085 C CA . GLY A 1 137 ? 11.508 -21.781 -16.766 1 93.12 137 GLY A CA 1
ATOM 1086 C C . GLY A 1 137 ? 10.422 -22.406 -15.914 1 93.12 137 GLY A C 1
ATOM 1087 O O . GLY A 1 137 ? 9.242 -22.391 -16.281 1 93.12 137 GLY A O 1
ATOM 1088 N N . ASP A 1 138 ? 10.781 -22.969 -14.789 1 94 138 ASP A N 1
ATOM 1089 C CA . ASP A 1 138 ? 9.898 -23.781 -13.953 1 94 138 ASP A CA 1
ATOM 1090 C C . ASP A 1 138 ? 9.141 -22.922 -12.953 1 94 138 ASP A C 1
ATOM 1092 O O . ASP A 1 138 ? 8.273 -23.422 -12.219 1 94 138 ASP A O 1
ATOM 1096 N N . GLU A 1 139 ? 9.359 -21.625 -13 1 94.81 139 GLU A N 1
ATOM 1097 C CA . GLU A 1 139 ? 8.789 -20.75 -11.984 1 94.81 139 GLU A CA 1
ATOM 1098 C C . GLU A 1 139 ? 7.266 -20.781 -12.023 1 94.81 139 GLU A C 1
ATOM 1100 O O . GLU A 1 139 ? 6.617 -20.859 -10.977 1 94.81 139 GLU A O 1
ATOM 1105 N N . PRO A 1 140 ? 6.594 -20.75 -13.234 1 97.56 140 PRO A N 1
ATOM 1106 C CA . PRO A 1 140 ? 5.133 -20.828 -13.25 1 97.56 140 PRO A CA 1
ATOM 1107 C C . PRO A 1 140 ? 4.605 -22.125 -12.641 1 97.56 140 PRO A C 1
ATOM 1109 O O . PRO A 1 140 ? 3.58 -22.109 -11.953 1 97.56 140 PRO A O 1
ATOM 1112 N N . LYS A 1 141 ? 5.309 -23.172 -12.883 1 96.94 141 LYS A N 1
ATOM 1113 C CA . LYS A 1 141 ? 4.93 -24.453 -12.281 1 96.94 141 LYS A CA 1
ATOM 1114 C C . LYS A 1 141 ? 5.059 -24.406 -10.766 1 96.94 141 LYS A C 1
ATOM 1116 O O . LYS A 1 141 ? 4.219 -24.953 -10.047 1 96.94 141 LYS A O 1
ATOM 1121 N N . LEU A 1 142 ? 6.141 -23.812 -10.32 1 95.94 142 LEU A N 1
ATOM 1122 C CA . LEU A 1 142 ? 6.34 -23.641 -8.891 1 95.94 142 LEU A CA 1
ATOM 1123 C C . LEU A 1 142 ? 5.207 -22.828 -8.273 1 95.94 142 LEU A C 1
ATOM 1125 O O . LEU A 1 142 ? 4.676 -23.188 -7.223 1 95.94 142 LEU A O 1
ATOM 1129 N N . VAL A 1 143 ? 4.816 -21.688 -8.891 1 97.56 143 VAL A N 1
ATOM 1130 C CA . VAL A 1 143 ? 3.721 -20.844 -8.414 1 97.56 143 VAL A CA 1
ATOM 1131 C C . VAL A 1 143 ? 2.445 -21.672 -8.297 1 9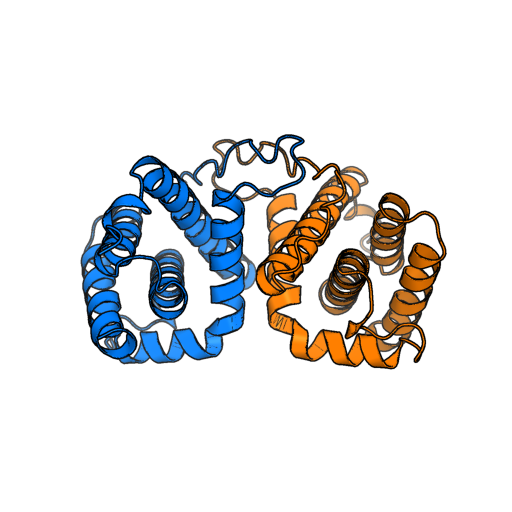7.56 143 VAL A C 1
ATOM 1133 O O . VAL A 1 143 ? 1.749 -21.609 -7.281 1 97.56 143 VAL A O 1
ATOM 1136 N N . ASN A 1 144 ? 2.18 -22.438 -9.305 1 97.56 144 ASN A N 1
ATOM 1137 C CA . ASN A 1 144 ? 0.997 -23.281 -9.305 1 97.56 144 ASN A CA 1
ATOM 1138 C C . ASN A 1 144 ? 1.025 -24.281 -8.156 1 97.56 144 ASN A C 1
ATOM 1140 O O . ASN A 1 144 ? 0.034 -24.438 -7.438 1 97.56 144 ASN A O 1
ATOM 1144 N N . ALA A 1 145 ? 2.115 -24.938 -7.977 1 96.44 145 ALA A N 1
ATOM 1145 C CA . ALA A 1 145 ? 2.24 -25.969 -6.949 1 96.44 145 ALA A CA 1
ATOM 1146 C C . ALA A 1 145 ? 2.082 -25.375 -5.551 1 96.44 145 ALA A C 1
ATOM 1148 O O . ALA A 1 145 ? 1.352 -25.922 -4.719 1 96.44 145 ALA A O 1
ATOM 1149 N N . VAL A 1 146 ? 2.73 -24.312 -5.297 1 96.31 146 VAL A N 1
ATOM 1150 C CA . VAL A 1 146 ? 2.73 -23.688 -3.98 1 96.31 146 VAL A CA 1
ATOM 1151 C C . VAL A 1 146 ? 1.335 -23.156 -3.658 1 96.31 146 VAL A C 1
ATOM 1153 O O . VAL A 1 146 ? 0.795 -23.422 -2.582 1 96.31 146 VAL A O 1
ATOM 1156 N N . LEU A 1 147 ? 0.682 -22.375 -4.594 1 96.88 147 LEU A N 1
ATOM 1157 C CA . LEU A 1 147 ? -0.626 -21.781 -4.34 1 96.88 147 LEU A CA 1
ATOM 1158 C C . LEU A 1 147 ? -1.701 -22.859 -4.242 1 96.88 147 LEU A C 1
ATOM 1160 O O . LEU A 1 147 ? -2.646 -22.734 -3.463 1 96.88 147 LEU A O 1
ATOM 1164 N N . ASP A 1 148 ? -1.536 -23.938 -5.023 1 96.06 148 ASP A N 1
ATOM 1165 C CA . ASP A 1 148 ? -2.473 -25.047 -4.941 1 96.06 148 ASP A CA 1
ATOM 1166 C C . ASP A 1 148 ? -2.428 -25.703 -3.564 1 96.06 148 ASP A C 1
ATOM 1168 O O . ASP A 1 148 ? -3.471 -26.016 -2.984 1 96.06 148 ASP A O 1
ATOM 1172 N N . SER A 1 149 ? -1.249 -25.938 -3.113 1 95.06 149 SER A N 1
ATOM 1173 C CA . SER A 1 149 ? -1.075 -26.531 -1.788 1 95.06 149 SER A CA 1
ATOM 1174 C C . SER A 1 149 ? -1.698 -25.641 -0.71 1 95.06 149 SER A C 1
ATOM 1176 O O . SER A 1 149 ? -2.328 -26.156 0.222 1 95.06 149 SER A O 1
ATOM 1178 N N . MET A 1 150 ? -1.562 -24.359 -0.835 1 94.75 150 MET A N 1
ATOM 1179 C CA . MET A 1 150 ? -2.086 -23.422 0.15 1 94.75 150 MET A CA 1
ATOM 1180 C C . MET A 1 150 ? -3.607 -23.344 0.074 1 94.75 150 MET A C 1
ATOM 1182 O O . MET A 1 150 ? -4.281 -23.219 1.101 1 94.75 150 MET A O 1
ATOM 1186 N N . ALA A 1 151 ? -4.09 -23.312 -1.119 1 94.81 151 ALA A N 1
ATOM 1187 C CA . ALA A 1 151 ? -5.535 -23.25 -1.304 1 94.81 151 ALA A CA 1
ATOM 1188 C C . ALA A 1 151 ? -6.23 -24.406 -0.589 1 94.81 151 ALA A C 1
ATOM 1190 O O . ALA A 1 151 ? -7.293 -24.219 0.008 1 94.81 151 ALA A O 1
ATOM 1191 N N . LYS A 1 152 ? -5.648 -25.547 -0.638 1 91.31 152 LYS A N 1
ATOM 1192 C CA . LYS A 1 152 ? -6.195 -26.734 -0.003 1 91.31 152 LYS A CA 1
ATOM 1193 C C . LYS A 1 152 ? -6.223 -26.594 1.516 1 91.31 152 LYS A C 1
ATOM 1195 O O . LYS A 1 152 ? -7.113 -27.125 2.182 1 91.31 152 LYS A O 1
ATOM 1200 N N . LYS A 1 153 ? -5.32 -25.859 2.061 1 89.19 153 LYS A N 1
ATOM 1201 C CA . LYS A 1 153 ? -5.203 -25.688 3.506 1 89.19 153 LYS A CA 1
ATOM 1202 C C . LYS A 1 153 ? -6.102 -24.562 4 1 89.19 153 LYS A C 1
ATOM 1204 O O . LYS A 1 153 ? -6.59 -24.594 5.129 1 89.19 153 LYS A O 1
ATOM 1209 N N . ILE A 1 154 ? -6.344 -23.547 3.193 1 85.81 154 ILE A N 1
ATOM 1210 C CA . ILE A 1 154 ? -7.004 -22.328 3.645 1 85.81 154 ILE A CA 1
ATOM 1211 C C . ILE A 1 154 ? -8.492 -22.406 3.318 1 85.81 154 ILE A C 1
ATOM 1213 O O . ILE A 1 154 ? -9.328 -21.906 4.082 1 85.81 154 ILE A O 1
ATOM 1217 N N . ARG A 1 155 ? -8.805 -22.766 2.133 1 76.19 155 ARG A N 1
ATOM 1218 C CA . ARG A 1 155 ? -10.188 -22.656 1.668 1 76.19 155 ARG A CA 1
ATOM 1219 C C . ARG A 1 155 ? -10.836 -24.047 1.599 1 76.19 155 ARG A C 1
ATOM 1221 O O . ARG A 1 155 ? -12.062 -24.141 1.479 1 76.19 155 ARG A O 1
ATOM 1228 N N . LEU A 1 156 ? -10.086 -25 1.468 1 59.75 156 LEU A N 1
ATOM 1229 C CA . LEU A 1 156 ? -10.734 -26.312 1.382 1 59.75 156 LEU A CA 1
ATOM 1230 C C . LEU A 1 156 ? -10.727 -27 2.736 1 59.75 156 LEU A C 1
ATOM 1232 O O . LEU A 1 156 ? -9.836 -26.781 3.553 1 59.75 156 LEU A O 1
ATOM 1236 N N . MET B 1 1 ? 30.578 21.297 3.916 1 22.7 1 MET B N 1
ATOM 1237 C CA . MET B 1 1 ? 29.203 21.203 4.379 1 22.7 1 MET B CA 1
ATOM 1238 C C . MET B 1 1 ? 28.266 20.906 3.217 1 22.7 1 MET B C 1
ATOM 1240 O O . MET B 1 1 ? 28.047 21.75 2.35 1 22.7 1 MET B O 1
ATOM 1244 N N . ALA B 1 2 ? 28.125 19.734 2.605 1 39.06 2 ALA B N 1
ATOM 1245 C CA . ALA B 1 2 ? 27.359 19.422 1.404 1 39.06 2 ALA B CA 1
ATOM 1246 C C . ALA B 1 2 ? 25.922 19.938 1.516 1 39.06 2 ALA B C 1
ATOM 1248 O O . ALA B 1 2 ? 25.266 19.734 2.537 1 39.06 2 ALA B O 1
ATOM 1249 N N . ASP B 1 3 ? 25.453 21.016 0.905 1 33.19 3 ASP B N 1
ATOM 1250 C CA . ASP B 1 3 ? 24.266 21.859 0.999 1 33.19 3 ASP B CA 1
ATOM 1251 C C . ASP B 1 3 ? 23 21.031 0.967 1 33.19 3 ASP B C 1
ATOM 1253 O O . ASP B 1 3 ? 22.703 20.375 -0.035 1 33.19 3 ASP B O 1
ATOM 1257 N N . ILE B 1 4 ? 22.469 20.516 1.998 1 41.34 4 ILE B N 1
ATOM 1258 C CA . ILE B 1 4 ? 21.203 19.859 2.305 1 41.34 4 ILE B CA 1
ATOM 1259 C C . ILE B 1 4 ? 20.078 20.547 1.558 1 41.34 4 ILE B C 1
ATOM 1261 O O . ILE B 1 4 ? 18.969 20 1.438 1 41.34 4 ILE B O 1
ATOM 1265 N N . LYS B 1 5 ? 20.203 21.797 1.239 1 41.69 5 LYS B N 1
ATOM 1266 C CA . LYS B 1 5 ? 19.266 22.672 0.534 1 41.69 5 LYS B CA 1
ATOM 1267 C C . LYS B 1 5 ? 19.016 22.172 -0.885 1 41.69 5 LYS B C 1
ATOM 1269 O O . LYS B 1 5 ? 17.969 22.453 -1.473 1 41.69 5 LYS B O 1
ATOM 1274 N N . GLY B 1 6 ? 19.906 21.594 -1.433 1 41.97 6 GLY B N 1
ATOM 1275 C CA . GLY B 1 6 ? 19.953 21.312 -2.859 1 41.97 6 GLY B CA 1
ATOM 1276 C C . GLY B 1 6 ? 19.141 20.094 -3.252 1 41.97 6 GLY B C 1
ATOM 1277 O O . GLY B 1 6 ? 18.828 19.891 -4.43 1 41.97 6 GLY B O 1
ATOM 1278 N N . LYS B 1 7 ? 19.031 19.172 -2.363 1 47.88 7 LYS B N 1
ATOM 1279 C CA . LYS B 1 7 ? 18.438 17.891 -2.748 1 47.88 7 LYS B CA 1
ATOM 1280 C C . LYS B 1 7 ? 16.906 18 -2.787 1 47.88 7 LYS B C 1
ATOM 1282 O O . LYS B 1 7 ? 16.234 17.078 -3.264 1 47.88 7 LYS B O 1
ATOM 1287 N N . TYR B 1 8 ? 16.375 19.047 -2.16 1 51.03 8 TYR B N 1
ATOM 1288 C CA . TYR B 1 8 ? 14.93 19.219 -2.213 1 51.03 8 TYR B CA 1
ATOM 1289 C C . TYR B 1 8 ? 14.547 20.297 -3.229 1 51.03 8 TYR B C 1
ATOM 1291 O O . TYR B 1 8 ? 14.531 21.484 -2.908 1 51.03 8 TYR B O 1
ATOM 1299 N N . SER B 1 9 ? 14.555 19.953 -4.492 1 55.53 9 SER B N 1
ATOM 1300 C CA . SER B 1 9 ? 14.18 20.844 -5.586 1 55.53 9 SER B CA 1
ATOM 1301 C C . SER B 1 9 ? 12.68 21.125 -5.574 1 55.53 9 SER B C 1
ATOM 1303 O O . SER B 1 9 ? 11.891 20.312 -5.102 1 55.53 9 SER B O 1
ATOM 1305 N N . PRO B 1 10 ? 12.297 22.391 -5.859 1 51.16 10 PRO B N 1
ATOM 1306 C CA . PRO B 1 10 ? 10.875 22.766 -5.906 1 51.16 10 PRO B CA 1
ATOM 1307 C C . PRO B 1 10 ? 10.039 21.781 -6.719 1 51.16 10 PRO B C 1
ATOM 1309 O O . PRO B 1 10 ? 8.883 21.531 -6.367 1 51.16 10 PRO B O 1
ATOM 1312 N N . ARG B 1 11 ? 10.57 21.25 -7.777 1 50.94 11 ARG B N 1
ATOM 1313 C CA . ARG B 1 11 ? 9.852 20.281 -8.609 1 50.94 11 ARG B CA 1
ATOM 1314 C C . ARG B 1 11 ? 9.555 19 -7.84 1 50.94 11 ARG B C 1
ATOM 1316 O O . ARG B 1 11 ? 8.461 18.438 -7.949 1 50.94 11 ARG B O 1
ATOM 1323 N N . LEU B 1 12 ? 10.578 18.641 -7.16 1 54.75 12 LEU B N 1
ATOM 1324 C CA . LEU B 1 12 ? 10.422 17.422 -6.359 1 54.75 12 LEU B CA 1
ATOM 1325 C C . LEU B 1 12 ? 9.391 17.641 -5.25 1 54.75 12 LEU B C 1
ATOM 1327 O O . LEU B 1 12 ? 8.586 16.75 -4.969 1 54.75 12 LEU B O 1
ATOM 1331 N N . ALA B 1 13 ? 9.516 18.812 -4.836 1 57.59 13 ALA B N 1
ATOM 1332 C CA . ALA B 1 13 ? 8.586 19.156 -3.766 1 57.59 13 ALA B CA 1
ATOM 1333 C C . ALA B 1 13 ? 7.141 19.094 -4.258 1 57.59 13 ALA B C 1
ATOM 1335 O O . ALA B 1 13 ? 6.254 18.609 -3.553 1 57.59 13 ALA B O 1
ATOM 1336 N N . ASN B 1 14 ? 7.035 19.562 -5.508 1 68.38 14 ASN B N 1
ATOM 1337 C CA . ASN B 1 14 ? 5.688 19.578 -6.066 1 68.38 14 ASN B CA 1
ATOM 1338 C C . ASN B 1 14 ? 5.184 18.172 -6.355 1 68.38 14 ASN B C 1
ATOM 1340 O O . ASN B 1 14 ? 4.035 17.844 -6.051 1 68.38 14 ASN B O 1
ATOM 1344 N N . LYS B 1 15 ? 6.164 17.359 -6.844 1 73.38 15 LYS B N 1
ATOM 1345 C CA . LYS B 1 15 ? 5.773 15.992 -7.195 1 73.38 15 LYS B CA 1
ATOM 1346 C C . LYS B 1 15 ? 5.48 15.164 -5.945 1 73.38 15 LYS B C 1
ATOM 1348 O O . LYS B 1 15 ? 4.504 14.414 -5.906 1 73.38 15 LYS B O 1
ATOM 1353 N N . ARG B 1 16 ? 6.227 15.406 -4.957 1 87.25 16 ARG B N 1
ATOM 1354 C CA . ARG B 1 16 ? 6 14.695 -3.705 1 87.25 16 ARG B CA 1
ATOM 1355 C C . ARG B 1 16 ? 4.734 15.188 -3.014 1 87.25 16 ARG B C 1
ATOM 1357 O O . ARG B 1 16 ? 4.059 14.422 -2.322 1 87.25 16 ARG B O 1
ATOM 1364 N N . GLY B 1 17 ? 4.438 16.469 -3.311 1 89.69 17 GLY B N 1
ATOM 1365 C CA . GLY B 1 17 ? 3.182 17 -2.807 1 89.69 17 GLY B CA 1
ATOM 1366 C C . GLY B 1 17 ? 1.965 16.312 -3.381 1 89.69 17 GLY B C 1
ATOM 1367 O O . GLY B 1 17 ? 1.032 15.969 -2.648 1 89.69 17 GLY B O 1
ATOM 1368 N N . ALA B 1 18 ? 2.02 16.109 -4.672 1 86.25 18 ALA B N 1
ATOM 1369 C CA . ALA B 1 18 ? 0.935 15.383 -5.336 1 86.25 18 ALA B CA 1
ATOM 1370 C C . ALA B 1 18 ? 0.834 13.945 -4.824 1 86.25 18 ALA B C 1
ATOM 1372 O O . ALA B 1 18 ? -0.266 13.422 -4.645 1 86.25 18 ALA B O 1
ATOM 1373 N N . ALA B 1 19 ? 1.943 13.328 -4.605 1 91 19 ALA B N 1
ATOM 1374 C CA . ALA B 1 19 ? 1.984 11.961 -4.082 1 91 19 ALA B CA 1
ATOM 1375 C C . ALA B 1 19 ? 1.374 11.891 -2.688 1 91 19 ALA B C 1
ATOM 1377 O O . ALA B 1 19 ? 0.624 10.961 -2.377 1 91 19 ALA B O 1
ATOM 1378 N N . ARG B 1 20 ? 1.688 12.883 -1.887 1 95.38 20 ARG B N 1
ATOM 1379 C CA . ARG B 1 20 ? 1.148 12.953 -0.532 1 95.38 20 ARG B CA 1
ATOM 1380 C C . ARG B 1 20 ? -0.37 13.102 -0.554 1 95.38 20 ARG B C 1
ATOM 1382 O O . ARG B 1 20 ? -1.076 12.398 0.174 1 95.38 20 ARG B O 1
ATOM 1389 N N . LEU B 1 21 ? -0.838 13.961 -1.401 1 93.06 21 LEU B N 1
ATOM 1390 C CA . LEU B 1 21 ? -2.279 14.156 -1.518 1 93.06 21 LEU B CA 1
ATOM 1391 C C . LEU B 1 21 ? -2.971 12.883 -1.979 1 93.06 21 LEU B C 1
ATOM 1393 O O . LEU B 1 21 ? -3.998 12.492 -1.421 1 93.06 21 LEU B O 1
ATOM 1397 N N . ALA B 1 22 ? -2.424 12.25 -2.945 1 89.38 22 ALA B N 1
ATOM 1398 C CA . ALA B 1 22 ? -2.971 10.992 -3.447 1 89.38 22 ALA B CA 1
ATOM 1399 C C . ALA B 1 22 ? -2.977 9.922 -2.359 1 89.38 22 ALA B C 1
ATOM 1401 O O . ALA B 1 22 ? -3.941 9.164 -2.23 1 89.38 22 ALA B O 1
ATOM 1402 N N . ALA B 1 23 ? -1.928 9.875 -1.579 1 94.62 23 ALA B N 1
ATOM 1403 C CA . ALA B 1 23 ? -1.827 8.898 -0.501 1 94.62 23 ALA B CA 1
ATOM 1404 C C . ALA B 1 23 ? -2.906 9.125 0.554 1 94.62 23 ALA B C 1
ATOM 1406 O O . ALA B 1 23 ? -3.557 8.18 1.003 1 94.62 23 ALA B O 1
ATOM 1407 N N . VAL B 1 24 ? -3.131 10.352 0.879 1 95.75 24 VAL B N 1
ATOM 1408 C CA . VAL B 1 24 ? -4.152 10.695 1.86 1 95.75 24 VAL B CA 1
ATOM 1409 C C . VAL B 1 24 ? -5.527 10.281 1.343 1 95.75 24 VAL B C 1
ATOM 1411 O O . VAL B 1 24 ? -6.328 9.695 2.08 1 95.75 24 VAL B O 1
ATOM 1414 N N . GLN B 1 25 ? -5.781 10.531 0.133 1 91.5 25 GLN B N 1
ATOM 1415 C CA . GLN B 1 25 ? -7.059 10.164 -0.472 1 91.5 25 GLN B CA 1
ATOM 1416 C C . GLN B 1 25 ? -7.242 8.648 -0.486 1 91.5 25 GLN B C 1
ATOM 1418 O O . GLN B 1 25 ? -8.336 8.148 -0.198 1 91.5 25 GLN B O 1
ATOM 1423 N N . ALA B 1 26 ? -6.191 7.988 -0.831 1 90 26 ALA B N 1
ATOM 1424 C CA . ALA B 1 26 ? -6.254 6.531 -0.845 1 90 26 ALA B CA 1
ATOM 1425 C C . ALA B 1 26 ? -6.504 5.977 0.555 1 90 26 ALA B C 1
ATOM 1427 O O . ALA B 1 26 ? -7.336 5.086 0.737 1 90 26 ALA B O 1
ATOM 1428 N N . LEU B 1 27 ? -5.789 6.504 1.549 1 94.56 27 LEU B N 1
ATOM 1429 C CA . LEU B 1 27 ? -5.957 6.074 2.934 1 94.56 27 LEU B CA 1
ATOM 1430 C C . LEU B 1 27 ? -7.379 6.332 3.414 1 94.56 27 LEU B C 1
ATOM 1432 O O . LEU B 1 27 ? -7.953 5.512 4.137 1 94.56 27 LEU B O 1
ATOM 1436 N N . TYR B 1 28 ? -7.941 7.516 2.965 1 91.25 28 TYR B N 1
ATOM 1437 C CA . TYR B 1 28 ? -9.32 7.852 3.285 1 91.25 28 TYR B CA 1
ATOM 1438 C C . TYR B 1 28 ? -10.289 6.82 2.707 1 91.25 28 TYR B C 1
ATOM 1440 O O . TYR B 1 28 ? -11.172 6.328 3.408 1 91.25 28 TYR B O 1
ATOM 1448 N N . GLN B 1 29 ? -10.117 6.457 1.515 1 86.94 29 GLN B N 1
ATOM 1449 C CA . GLN B 1 29 ? -10.984 5.492 0.838 1 86.94 29 GLN B CA 1
ATOM 1450 C C . GLN B 1 29 ? -10.891 4.117 1.493 1 86.94 29 GLN B C 1
ATOM 1452 O O . GLN B 1 29 ? -11.906 3.426 1.632 1 86.94 29 GLN B O 1
ATOM 1457 N N . MET B 1 30 ? -9.711 3.744 1.849 1 87.19 30 MET B N 1
ATOM 1458 C CA . MET B 1 30 ? -9.5 2.445 2.482 1 87.19 30 MET B CA 1
ATOM 1459 C C . MET B 1 30 ? -10.219 2.375 3.828 1 87.19 30 MET B C 1
ATOM 1461 O O . MET B 1 30 ? -10.633 1.299 4.258 1 87.19 30 MET B O 1
ATOM 1465 N N . ASP B 1 31 ? -10.289 3.482 4.43 1 85.88 31 ASP B N 1
ATOM 1466 C CA . ASP B 1 31 ? -10.938 3.549 5.738 1 85.88 31 ASP B CA 1
ATOM 1467 C C . ASP B 1 31 ? -12.453 3.441 5.609 1 85.88 31 ASP B C 1
ATOM 1469 O O . ASP B 1 31 ? -13.125 2.943 6.516 1 85.88 31 ASP B O 1
ATOM 1473 N N . ILE B 1 32 ? -13.031 3.912 4.562 1 79.31 32 ILE B N 1
ATOM 1474 C CA . ILE B 1 32 ? -14.484 3.92 4.387 1 79.31 32 ILE B CA 1
ATOM 1475 C C . ILE B 1 32 ? -14.953 2.545 3.916 1 79.31 32 ILE B C 1
ATOM 1477 O O . ILE B 1 32 ? -16.078 2.125 4.227 1 79.31 32 ILE B O 1
ATOM 1481 N N . VAL B 1 33 ? -14.359 1.985 2.881 1 62.31 33 VAL B N 1
ATOM 1482 C CA . VAL B 1 33 ? -14.789 0.686 2.371 1 62.31 33 VAL B CA 1
ATOM 1483 C C . VAL B 1 33 ? -14.891 -0.312 3.521 1 62.31 33 VAL B C 1
ATOM 1485 O O . VAL B 1 33 ? -15.797 -1.146 3.549 1 62.31 33 VAL B O 1
ATOM 1488 N N . GLY B 1 34 ? -14.062 -0.173 4.449 1 50.38 34 GLY B N 1
ATOM 1489 C CA . GLY B 1 34 ? -14.234 -1.086 5.57 1 50.38 34 GLY B CA 1
ATOM 1490 C C . GLY B 1 34 ? -15.383 -0.702 6.48 1 50.38 34 GLY B C 1
ATOM 1491 O O . GLY B 1 34 ? -15.82 -1.506 7.309 1 50.38 34 GLY B O 1
ATOM 1492 N N . SER B 1 35 ? -15.68 0.567 6.516 1 48.62 35 SER B N 1
ATOM 1493 C CA . SER B 1 35 ? -16.656 0.976 7.512 1 48.62 35 SER B CA 1
ATOM 1494 C C . SER B 1 35 ? -18.078 0.912 6.945 1 48.62 35 SER B C 1
ATOM 1496 O O . SER B 1 35 ? -19.062 0.977 7.695 1 48.62 35 SER B O 1
ATOM 1498 N N . GLY B 1 36 ? -18.391 0.333 5.887 1 43.91 36 GLY B N 1
ATOM 1499 C CA . GLY B 1 36 ? -19.734 0.327 5.324 1 43.91 36 GLY B CA 1
ATOM 1500 C C . GLY B 1 36 ? -20.328 1.713 5.215 1 43.91 36 GLY B C 1
ATOM 1501 O O . GLY B 1 36 ? -21.531 1.853 4.941 1 43.91 36 GLY B O 1
ATOM 1502 N N . VAL B 1 37 ? -19.812 2.674 5.805 1 39.66 37 VAL B N 1
ATOM 1503 C CA . VAL B 1 37 ? -20.484 3.975 5.844 1 39.66 37 VAL B CA 1
ATOM 1504 C C . VAL B 1 37 ? -20.312 4.68 4.496 1 39.66 37 VAL B C 1
ATOM 1506 O O . VAL B 1 37 ? -19.188 4.805 3.992 1 39.66 37 VAL B O 1
ATOM 1509 N N . MET B 1 38 ? -21.406 4.715 3.676 1 37.03 38 MET B N 1
ATOM 1510 C CA . MET B 1 38 ? -21.531 5.535 2.473 1 37.03 38 MET B CA 1
ATOM 1511 C C . MET B 1 38 ? -21.078 6.965 2.74 1 37.03 38 MET B C 1
ATOM 1513 O O . MET B 1 38 ? -21.844 7.785 3.232 1 37.03 38 MET B O 1
ATOM 1517 N N . GLU B 1 39 ? -20.031 7.121 3.332 1 38.31 39 GLU B N 1
ATOM 1518 C CA . GLU B 1 39 ? -19.75 8.547 3.496 1 38.31 39 GLU B CA 1
ATOM 1519 C C . GLU B 1 39 ? -19.672 9.25 2.146 1 38.31 39 GLU B C 1
ATOM 1521 O O . GLU B 1 39 ? -19.172 8.688 1.174 1 38.31 39 GLU B O 1
ATOM 1526 N N . THR B 1 40 ? -20.609 10.258 1.943 1 36.28 40 THR B N 1
ATOM 1527 C CA . THR B 1 40 ? -20.625 11.219 0.842 1 36.28 40 THR B CA 1
ATOM 1528 C C . THR B 1 40 ? -19.203 11.617 0.448 1 36.28 40 THR B C 1
ATOM 1530 O O . THR B 1 40 ? -18.469 12.211 1.245 1 36.28 40 THR B O 1
ATOM 1533 N N . ALA B 1 41 ? -18.703 10.82 -0.225 1 36.38 41 ALA B N 1
ATOM 1534 C CA . ALA B 1 41 ? -17.391 11.086 -0.816 1 36.38 41 ALA B CA 1
ATOM 1535 C C . ALA B 1 41 ? -17.312 12.5 -1.383 1 36.38 41 ALA B C 1
ATOM 1537 O O . 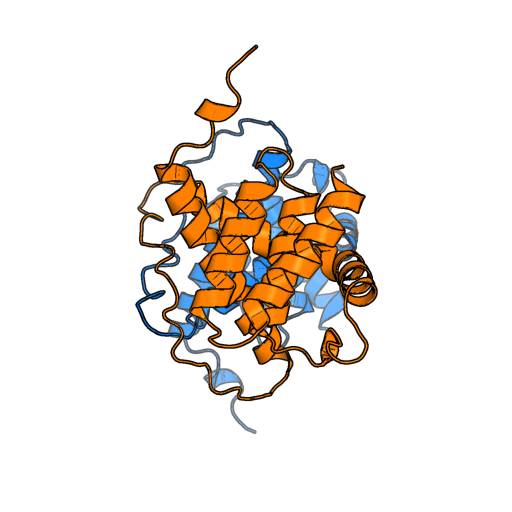ALA B 1 41 ? -18.062 12.844 -2.309 1 36.38 41 ALA B O 1
ATOM 1538 N N . ALA B 1 42 ? -17.125 13.453 -0.536 1 36.28 42 ALA B N 1
ATOM 1539 C CA . ALA B 1 42 ? -16.828 14.766 -1.095 1 36.28 42 ALA B CA 1
ATOM 1540 C C . ALA B 1 42 ? -16.016 14.648 -2.379 1 36.28 42 ALA B C 1
ATOM 1542 O O . ALA B 1 42 ? -15.188 13.734 -2.518 1 36.28 42 ALA B O 1
ATOM 1543 N N . GLU B 1 43 ? -16.625 15.188 -3.377 1 35.03 43 GLU B N 1
ATOM 1544 C CA . GLU B 1 43 ? -16.078 15.352 -4.727 1 35.03 43 GLU B CA 1
ATOM 1545 C C . GLU B 1 43 ? -14.594 15.695 -4.691 1 35.03 43 GLU B C 1
ATOM 1547 O O . GLU B 1 43 ? -14.219 16.859 -4.711 1 35.03 43 GLU B O 1
ATOM 1552 N N . TYR B 1 44 ? -13.969 15.102 -3.715 1 37.12 44 TYR B N 1
ATOM 1553 C CA . TYR B 1 44 ? -12.586 15.57 -3.637 1 37.12 44 TYR B CA 1
ATOM 1554 C C . TYR B 1 44 ? -11.812 15.203 -4.898 1 37.12 44 TYR B C 1
ATOM 1556 O O . TYR B 1 44 ? -12.023 14.133 -5.473 1 37.12 44 TYR B O 1
ATOM 1564 N N . GLU B 1 45 ? -11.367 16.203 -5.566 1 33.03 45 GLU B N 1
ATOM 1565 C CA . GLU B 1 45 ? -10.5 16.203 -6.742 1 33.03 45 GLU B CA 1
ATOM 1566 C C . GLU B 1 45 ? -9.32 15.25 -6.562 1 33.03 45 GLU B C 1
ATOM 1568 O O . GLU B 1 45 ? -8.523 15.414 -5.641 1 33.03 45 GLU B O 1
ATOM 1573 N N . ALA B 1 46 ? -9.562 14.07 -6.656 1 37.31 46 ALA B N 1
ATOM 1574 C CA . ALA B 1 46 ? -8.484 13.094 -6.605 1 37.31 46 ALA B CA 1
ATOM 1575 C C . ALA B 1 46 ? -7.352 13.469 -7.555 1 37.31 46 ALA B C 1
ATOM 1577 O O . ALA B 1 46 ? -7.582 13.711 -8.742 1 37.31 46 ALA B O 1
ATOM 1578 N N . TYR B 1 47 ? -6.379 14.156 -7.129 1 35.91 47 TYR B N 1
ATOM 1579 C CA . TYR B 1 47 ? -5.137 14.516 -7.812 1 35.91 47 TYR B CA 1
ATOM 1580 C C . TYR B 1 47 ? -4.582 13.328 -8.594 1 35.91 47 TYR B C 1
ATOM 1582 O O . TYR B 1 47 ? -4.648 12.188 -8.133 1 35.91 47 TYR B O 1
ATOM 1590 N N . HIS B 1 48 ? -4.457 13.547 -9.953 1 40.88 48 HIS B N 1
ATOM 1591 C CA . HIS B 1 48 ? -3.861 12.828 -11.078 1 40.88 48 HIS B CA 1
ATOM 1592 C C . HIS B 1 48 ? -2.496 12.266 -10.703 1 40.88 48 HIS B C 1
ATOM 1594 O O . HIS B 1 48 ? -1.508 13 -10.648 1 40.88 48 HIS B O 1
ATOM 1600 N N . LEU B 1 49 ? -2.357 11.516 -9.625 1 43.03 49 LEU B N 1
ATOM 1601 C CA . LEU B 1 49 ? -1.068 10.836 -9.719 1 43.03 49 LEU B CA 1
ATOM 1602 C C . LEU B 1 49 ? -0.764 10.453 -11.164 1 43.03 49 LEU B C 1
ATOM 1604 O O . LEU B 1 49 ? -1.383 9.539 -11.711 1 43.03 49 LEU B O 1
ATOM 1608 N N . GLU B 1 50 ? -0.946 11.508 -12.141 1 36.12 50 GLU B N 1
ATOM 1609 C CA . GLU B 1 50 ? -0.74 11.43 -13.586 1 36.12 50 GLU B CA 1
ATOM 1610 C C . GLU B 1 50 ? -0.001 10.156 -13.969 1 36.12 50 GLU B C 1
ATOM 1612 O O . GLU B 1 50 ? 0.664 9.539 -13.133 1 36.12 50 GLU B O 1
ATOM 1617 N N . LYS B 1 51 ? -0.049 10.109 -15.414 1 40.53 51 LYS B N 1
ATOM 1618 C CA . LYS B 1 51 ? 0.106 9.258 -16.594 1 40.53 51 LYS B CA 1
ATOM 1619 C C . LYS B 1 51 ? 1.441 8.516 -16.562 1 40.53 51 LYS B C 1
ATOM 1621 O O . LYS B 1 51 ? 1.777 7.797 -17.5 1 40.53 51 LYS B O 1
ATOM 1626 N N . ASN B 1 52 ? 2.352 9.078 -15.922 1 35.53 52 ASN B N 1
ATOM 1627 C CA . ASN B 1 52 ? 3.617 8.648 -16.516 1 35.53 52 ASN B CA 1
ATOM 1628 C C . ASN B 1 52 ? 3.932 7.195 -16.172 1 35.53 52 ASN B C 1
ATOM 1630 O O . ASN B 1 52 ? 4.926 6.914 -15.5 1 35.53 52 ASN B O 1
ATOM 1634 N N . ILE B 1 53 ? 2.943 6.641 -15.508 1 35.78 53 ILE B N 1
ATOM 1635 C CA . ILE B 1 53 ? 3.408 5.266 -15.656 1 35.78 53 ILE B CA 1
ATOM 1636 C C . ILE B 1 53 ? 3.605 4.945 -17.141 1 35.78 53 ILE B C 1
ATOM 1638 O O . ILE B 1 53 ? 2.703 4.418 -17.781 1 35.78 53 ILE B O 1
ATOM 1642 N N . ASP B 1 54 ? 3.852 5.973 -17.938 1 34.44 54 ASP B N 1
ATOM 1643 C CA . ASP B 1 54 ? 4.316 5.664 -19.297 1 34.44 54 ASP B CA 1
ATOM 1644 C C . ASP B 1 54 ? 5.105 4.359 -19.312 1 34.44 54 ASP B C 1
ATOM 1646 O O . ASP B 1 54 ? 5.59 3.9 -18.281 1 34.44 54 ASP B O 1
ATOM 1650 N N . GLY B 1 55 ? 5.184 3.832 -20.406 1 33.31 55 GLY B N 1
ATOM 1651 C CA . GLY B 1 55 ? 5.957 2.662 -20.797 1 33.31 55 GLY B CA 1
ATOM 1652 C C . GLY B 1 55 ? 7.18 2.443 -19.922 1 33.31 55 GLY B C 1
ATOM 1653 O O . GLY B 1 55 ? 8.055 1.648 -20.266 1 33.31 55 GLY B O 1
ATOM 1654 N N . ASN B 1 56 ? 7.652 3.482 -19.297 1 35.84 56 ASN B N 1
ATOM 1655 C CA . ASN B 1 56 ? 8.938 3.227 -18.641 1 35.84 56 ASN B CA 1
ATOM 1656 C C . ASN B 1 56 ? 8.758 2.447 -17.344 1 35.84 56 ASN B C 1
ATOM 1658 O O . ASN B 1 56 ? 7.812 2.691 -16.594 1 35.84 56 ASN B O 1
ATOM 1662 N N . GLN B 1 57 ? 9.383 1.22 -17.219 1 42.47 57 GLN B N 1
ATOM 1663 C CA . GLN B 1 57 ? 9.656 0.103 -16.312 1 42.47 57 GLN B CA 1
ATOM 1664 C C . GLN B 1 57 ? 9.672 0.56 -14.859 1 42.47 57 GLN B C 1
ATOM 1666 O O . GLN B 1 57 ? 9.438 -0.238 -13.953 1 42.47 57 GLN B O 1
ATOM 1671 N N . TYR B 1 58 ? 10.078 1.755 -14.469 1 46.97 58 TYR B N 1
ATOM 1672 C CA . TYR B 1 58 ? 10.352 2.186 -13.102 1 46.97 58 TYR B CA 1
ATOM 1673 C C . TYR B 1 58 ? 9.273 3.146 -12.609 1 46.97 58 TYR B C 1
ATOM 1675 O O . TYR B 1 58 ? 8.844 4.035 -13.352 1 46.97 58 TYR B O 1
ATOM 1683 N N . LEU B 1 59 ? 8.422 2.547 -11.625 1 59.28 59 LEU B N 1
ATOM 1684 C CA . LEU B 1 59 ? 7.539 3.498 -10.953 1 59.28 59 LEU B CA 1
ATOM 1685 C C . LEU B 1 59 ? 8.242 4.84 -10.75 1 59.28 59 LEU B C 1
ATOM 1687 O O . LEU B 1 59 ? 9.406 4.879 -10.344 1 59.28 59 LEU B O 1
ATOM 1691 N N . ASP B 1 60 ? 7.66 5.887 -11.289 1 70.69 60 ASP B N 1
ATOM 1692 C CA . ASP B 1 60 ? 8.25 7.203 -11.086 1 70.69 60 ASP B CA 1
ATOM 1693 C C . ASP B 1 60 ? 8.445 7.496 -9.594 1 70.69 60 ASP B C 1
ATOM 1695 O O . ASP B 1 60 ? 7.883 6.805 -8.742 1 70.69 60 ASP B O 1
ATOM 1699 N N . ALA B 1 61 ? 9.383 8.211 -9.312 1 73.56 61 ALA B N 1
ATOM 1700 C CA . ALA B 1 61 ? 9.75 8.57 -7.945 1 73.56 61 ALA B CA 1
ATOM 1701 C C . ALA B 1 61 ? 8.531 9.016 -7.145 1 73.56 61 ALA B C 1
ATOM 1703 O O . ALA B 1 61 ? 8.406 8.688 -5.961 1 73.56 61 ALA B O 1
ATOM 1704 N N . ASP B 1 62 ? 7.602 9.664 -7.754 1 82 62 ASP B N 1
ATOM 1705 C CA . ASP B 1 62 ? 6.402 10.141 -7.078 1 82 62 ASP B CA 1
ATOM 1706 C C . ASP B 1 62 ? 5.48 8.984 -6.707 1 82 62 ASP B C 1
ATOM 1708 O O . ASP B 1 62 ? 4.883 8.984 -5.629 1 82 62 ASP B O 1
ATOM 1712 N N . PHE B 1 63 ? 5.438 8.07 -7.602 1 83.88 63 PHE B N 1
ATOM 1713 C CA . PHE B 1 63 ? 4.613 6.898 -7.328 1 83.88 63 PHE B CA 1
ATOM 1714 C C . PHE B 1 63 ? 5.223 6.051 -6.219 1 83.88 63 PHE B C 1
ATOM 1716 O O . PHE B 1 63 ? 4.504 5.508 -5.379 1 83.88 63 PHE B O 1
ATOM 1723 N N . GLN B 1 64 ? 6.496 5.984 -6.184 1 86 64 GLN B N 1
ATOM 1724 C CA . GLN B 1 64 ? 7.172 5.266 -5.105 1 86 64 GLN B CA 1
ATOM 1725 C C . GLN B 1 64 ? 6.918 5.934 -3.756 1 86 64 GLN B C 1
ATOM 1727 O O . GLN B 1 64 ? 6.773 5.254 -2.738 1 86 64 GLN B O 1
ATOM 1732 N N . TRP B 1 65 ? 6.926 7.262 -3.854 1 90.62 65 TRP B N 1
ATOM 1733 C CA . TRP B 1 65 ? 6.621 8 -2.635 1 90.62 65 TRP B CA 1
ATOM 1734 C C . TRP B 1 65 ? 5.195 7.727 -2.172 1 90.62 65 TRP B C 1
ATOM 1736 O O . TRP B 1 65 ? 4.953 7.508 -0.983 1 90.62 65 TRP B O 1
ATOM 1746 N N . PHE B 1 66 ? 4.297 7.707 -3.113 1 92.19 66 PHE B N 1
ATOM 1747 C CA . PHE B 1 66 ? 2.896 7.383 -2.867 1 92.19 66 PHE B CA 1
ATOM 1748 C C . PHE B 1 66 ? 2.762 6.012 -2.219 1 92.19 66 PHE B C 1
ATOM 1750 O O . PHE B 1 66 ? 2.119 5.871 -1.177 1 92.19 66 PHE B O 1
ATOM 1757 N N . LEU B 1 67 ? 3.396 5.055 -2.732 1 91.5 67 LEU B N 1
ATOM 1758 C CA . LEU B 1 67 ? 3.314 3.691 -2.225 1 91.5 67 LEU B CA 1
ATOM 1759 C C . LEU B 1 67 ? 3.955 3.584 -0.846 1 91.5 67 LEU B C 1
ATOM 1761 O O . LEU B 1 67 ? 3.459 2.859 0.02 1 91.5 67 LEU B O 1
ATOM 1765 N N . ALA B 1 68 ? 5.008 4.305 -0.672 1 93.94 68 ALA B N 1
ATOM 1766 C CA . ALA B 1 68 ? 5.688 4.266 0.619 1 93.94 68 ALA B CA 1
ATOM 1767 C C . ALA B 1 68 ? 4.785 4.781 1.733 1 93.94 68 ALA B C 1
ATOM 1769 O O . ALA B 1 68 ? 4.719 4.191 2.812 1 93.94 68 ALA B O 1
ATOM 1770 N N . ILE B 1 69 ? 4.094 5.805 1.445 1 96.62 69 ILE B N 1
ATOM 1771 C CA . ILE B 1 69 ? 3.221 6.391 2.459 1 96.62 69 ILE B CA 1
ATOM 1772 C C . ILE B 1 69 ? 2.094 5.418 2.793 1 96.62 69 ILE B C 1
ATOM 1774 O O . ILE B 1 69 ? 1.867 5.098 3.963 1 96.62 69 ILE B O 1
ATOM 1778 N N . ILE B 1 70 ? 1.42 4.906 1.737 1 95.94 70 ILE B N 1
ATOM 1779 C CA . ILE B 1 70 ? 0.229 4.102 1.979 1 95.94 70 ILE B CA 1
ATOM 1780 C C . ILE B 1 70 ? 0.618 2.803 2.682 1 95.94 70 ILE B C 1
ATOM 1782 O O . ILE B 1 70 ? 0.003 2.42 3.68 1 95.94 70 ILE B O 1
ATOM 1786 N N . THR B 1 71 ? 1.659 2.137 2.174 1 95.44 71 THR B N 1
ATOM 1787 C CA . THR B 1 71 ? 2.055 0.866 2.771 1 95.44 71 THR B CA 1
ATOM 1788 C C . THR B 1 71 ? 2.637 1.082 4.168 1 95.44 71 THR B C 1
ATOM 1790 O O . THR B 1 71 ? 2.404 0.278 5.07 1 95.44 71 THR B O 1
ATOM 1793 N N . GLY B 1 72 ? 3.355 2.188 4.359 1 96.56 72 GLY B N 1
ATOM 1794 C CA . GLY B 1 72 ? 3.912 2.498 5.664 1 96.56 72 GLY B CA 1
ATOM 1795 C C . GLY B 1 72 ? 2.852 2.756 6.719 1 96.56 72 GLY B C 1
ATOM 1796 O O . GLY B 1 72 ? 2.92 2.211 7.82 1 96.56 72 GLY B O 1
ATOM 1797 N N . VAL B 1 73 ? 1.893 3.514 6.367 1 97.94 73 VAL B N 1
ATOM 1798 C CA . VAL B 1 73 ? 0.825 3.846 7.305 1 97.94 73 VAL B CA 1
ATOM 1799 C C . VAL B 1 73 ? 0.055 2.582 7.684 1 97.94 73 VAL B C 1
ATOM 1801 O O . VAL B 1 73 ? -0.245 2.359 8.859 1 97.94 73 VAL B O 1
ATOM 1804 N N . VAL B 1 74 ? -0.254 1.757 6.695 1 95.75 74 VAL B N 1
ATOM 1805 C CA . VAL B 1 74 ? -1.038 0.551 6.941 1 95.75 74 VAL B CA 1
ATOM 1806 C C . VAL B 1 74 ? -0.224 -0.434 7.777 1 95.75 74 VAL B C 1
ATOM 1808 O O . VAL B 1 74 ? -0.743 -1.032 8.719 1 95.75 74 VAL B O 1
ATOM 1811 N N . LYS B 1 75 ? 1.032 -0.54 7.488 1 95.25 75 LYS B N 1
ATOM 1812 C CA . LYS B 1 75 ? 1.922 -1.461 8.188 1 95.25 75 LYS B CA 1
ATOM 1813 C C . LYS B 1 75 ? 2.125 -1.031 9.641 1 95.25 75 LYS B C 1
ATOM 1815 O O . LYS B 1 75 ? 2.148 -1.869 10.539 1 95.25 75 LYS B O 1
ATOM 1820 N N . ASP B 1 76 ? 2.213 0.266 9.875 1 96.56 76 ASP B N 1
ATOM 1821 C CA . ASP B 1 76 ? 2.639 0.768 11.18 1 96.56 76 ASP B CA 1
ATOM 1822 C C . ASP B 1 76 ? 1.459 1.342 11.961 1 96.56 76 ASP B C 1
ATOM 1824 O O . ASP B 1 76 ? 1.648 2.105 12.906 1 96.56 76 ASP B O 1
ATOM 1828 N N . GLN B 1 77 ? 0.309 0.975 11.562 1 95.12 77 GLN B N 1
ATOM 1829 C CA . GLN B 1 77 ? -0.874 1.582 12.164 1 95.12 77 GLN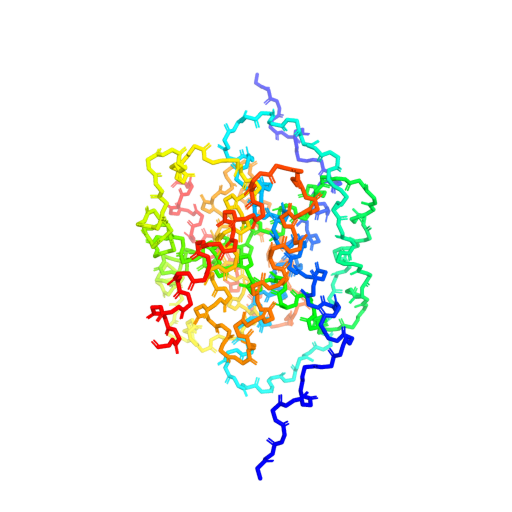 B CA 1
ATOM 1830 C C . GLN B 1 77 ? -0.898 1.362 13.68 1 95.12 77 GLN B C 1
ATOM 1832 O O . GLN B 1 77 ? -1.279 2.258 14.43 1 95.12 77 GLN B O 1
ATOM 1837 N N . LYS B 1 78 ? -0.505 0.211 14.172 1 94.31 78 LYS B N 1
ATOM 1838 C CA . LYS B 1 78 ? -0.536 -0.127 15.586 1 94.31 78 LYS B CA 1
ATOM 1839 C C . LYS B 1 78 ? 0.446 0.731 16.375 1 94.31 78 LYS B C 1
ATOM 1841 O O . LYS B 1 78 ? 0.299 0.894 17.594 1 94.31 78 LYS B O 1
ATOM 1846 N N . GLN B 1 79 ? 1.387 1.236 15.742 1 95.75 79 GLN B N 1
ATOM 1847 C CA . GLN B 1 79 ? 2.344 2.139 16.375 1 95.75 79 GLN B CA 1
ATOM 1848 C C . GLN B 1 79 ? 1.896 3.592 16.25 1 95.75 79 GLN B C 1
ATOM 1850 O O . GLN B 1 79 ? 2.002 4.367 17.203 1 95.75 79 GLN B O 1
ATOM 1855 N N . LEU B 1 80 ? 1.357 3.918 15.102 1 97.06 80 LEU B N 1
ATOM 1856 C CA . LEU B 1 80 ? 1.017 5.301 14.789 1 97.06 80 LEU B CA 1
ATOM 1857 C C . LEU B 1 80 ? -0.194 5.758 15.594 1 97.06 80 LEU B C 1
ATOM 1859 O O . LEU B 1 80 ? -0.198 6.863 16.141 1 97.06 80 LEU B O 1
ATOM 1863 N N . ASP B 1 81 ? -1.176 4.926 15.758 1 95.88 81 ASP B N 1
ATOM 1864 C CA . ASP B 1 81 ? -2.453 5.344 16.328 1 95.88 81 ASP B CA 1
ATOM 1865 C C . ASP B 1 81 ? -2.305 5.707 17.797 1 95.88 81 ASP B C 1
ATOM 1867 O O . ASP B 1 81 ? -2.811 6.738 18.25 1 95.88 81 ASP B O 1
ATOM 1871 N N . PRO B 1 82 ? -1.612 4.898 18.578 1 95.38 82 PRO B N 1
ATOM 1872 C CA . PRO B 1 82 ? -1.423 5.289 19.969 1 95.38 82 PRO B CA 1
ATOM 1873 C C . PRO B 1 82 ? -0.654 6.602 20.109 1 95.38 82 PRO B C 1
ATOM 1875 O O . PRO B 1 82 ? -0.931 7.387 21.031 1 95.38 82 PRO B O 1
ATOM 1878 N N . MET B 1 83 ? 0.308 6.883 19.25 1 95.12 83 MET B N 1
ATOM 1879 C CA . MET B 1 83 ? 1.066 8.133 19.281 1 95.12 83 MET B CA 1
ATOM 1880 C C . MET B 1 83 ? 0.163 9.328 19 1 95.12 83 MET B C 1
ATOM 1882 O O . MET B 1 83 ? 0.27 10.359 19.672 1 95.12 83 MET B O 1
ATOM 1886 N N . LEU B 1 84 ? -0.701 9.141 18.078 1 95.94 84 LEU B N 1
ATOM 1887 C CA . LEU B 1 84 ? -1.645 10.203 17.734 1 95.94 84 LEU B CA 1
ATOM 1888 C C . LEU B 1 84 ? -2.66 10.398 18.859 1 95.94 84 LEU B C 1
ATOM 1890 O O . LEU B 1 84 ? -2.99 11.531 19.219 1 95.94 84 LEU B O 1
ATOM 1894 N N . HIS B 1 85 ? -3.105 9.328 19.406 1 92.75 85 HIS B N 1
ATOM 1895 C CA . HIS B 1 85 ? -4.09 9.375 20.484 1 92.75 85 HIS B CA 1
ATOM 1896 C C . HIS B 1 85 ? -3.572 10.172 21.672 1 92.75 85 HIS B C 1
ATOM 1898 O O . HIS B 1 85 ? -4.316 10.945 22.281 1 92.75 85 HIS B O 1
ATOM 1904 N N . GLN B 1 86 ? -2.371 10.031 21.938 1 91.94 86 GLN B N 1
ATOM 1905 C CA . GLN B 1 86 ? -1.75 10.688 23.078 1 91.94 86 GLN B CA 1
ATOM 1906 C C . GLN B 1 86 ? -1.705 12.195 22.891 1 91.94 86 GLN B C 1
ATOM 1908 O O . GLN B 1 86 ? -1.665 12.953 23.875 1 91.94 86 GLN B O 1
ATOM 1913 N N . GLN B 1 87 ? -1.691 12.625 21.672 1 92 87 GLN B N 1
ATOM 1914 C CA . GLN B 1 87 ? -1.565 14.055 21.406 1 92 87 GLN B CA 1
ATOM 1915 C C . GLN B 1 87 ? -2.936 14.711 21.25 1 92 87 GLN B C 1
ATOM 1917 O O . GLN B 1 87 ? -3.057 15.938 21.312 1 92 87 GLN B O 1
ATOM 1922 N N . LEU B 1 88 ? -3.852 13.859 20.984 1 90.56 88 LEU B N 1
ATOM 1923 C CA . LEU B 1 88 ? -5.191 14.375 20.734 1 90.56 88 LEU B CA 1
ATOM 1924 C C . LEU B 1 88 ? -5.973 14.5 22.047 1 90.56 88 LEU B C 1
ATOM 1926 O O . LEU B 1 88 ? -5.82 13.68 22.953 1 90.56 88 LEU B O 1
ATOM 1930 N N . SER B 1 89 ? -6.684 15.516 22.203 1 79.94 89 SER B N 1
ATOM 1931 C CA . SER B 1 89 ? -7.559 15.703 23.359 1 79.94 89 SER B CA 1
ATOM 1932 C C . SER B 1 89 ? -8.797 14.812 23.266 1 79.94 89 SER B C 1
ATOM 1934 O O . SER B 1 89 ? -9.031 14.188 22.234 1 79.94 89 SER B O 1
ATOM 1936 N N . ALA B 1 90 ? -9.477 14.844 24.391 1 74.62 90 ALA B N 1
ATOM 1937 C CA . ALA B 1 90 ? -10.719 14.078 24.453 1 74.62 90 ALA B CA 1
ATOM 1938 C C . ALA B 1 90 ? -11.703 14.539 23.391 1 74.62 90 ALA B C 1
ATOM 1940 O O . ALA B 1 90 ? -12.508 13.742 22.891 1 74.62 90 ALA B O 1
ATOM 1941 N N . GLU B 1 91 ? -11.648 15.742 23.031 1 76.19 91 GLU B N 1
ATOM 1942 C CA . GLU B 1 91 ? -12.547 16.312 22.031 1 76.19 91 GLU B CA 1
ATOM 1943 C C . GLU B 1 91 ? -12.234 15.766 20.641 1 76.19 91 GLU B C 1
ATOM 1945 O O . GLU B 1 91 ? -13.141 15.617 19.812 1 76.19 91 GLU B O 1
ATOM 1950 N N . TRP B 1 92 ? -10.945 15.438 20.438 1 74.44 92 TRP B N 1
ATOM 1951 C CA . TRP B 1 92 ? -10.477 14.961 19.141 1 74.44 92 TRP B CA 1
ATOM 1952 C C . TRP B 1 92 ? -9.984 13.516 19.234 1 74.44 92 TRP B C 1
ATOM 1954 O O . TRP B 1 92 ? -8.836 13.227 18.891 1 74.44 92 TRP B O 1
ATOM 1964 N N . SER B 1 93 ? -10.938 12.711 19.594 1 85.56 93 SER B N 1
ATOM 1965 C CA . SER B 1 93 ? -10.523 11.312 19.625 1 85.56 93 SER B CA 1
ATOM 1966 C C . SER B 1 93 ? -10.273 10.773 18.219 1 85.56 93 SER B C 1
ATOM 1968 O O . SER B 1 93 ? -11.031 11.086 17.297 1 85.56 93 SER B O 1
ATOM 1970 N N . LEU B 1 94 ? -9.203 10.023 18.078 1 85.31 94 LEU B N 1
ATOM 1971 C CA . LEU B 1 94 ? -8.797 9.516 16.766 1 85.31 94 LEU B CA 1
ATOM 1972 C C . LEU B 1 94 ? -9.93 8.734 16.109 1 85.31 94 LEU B C 1
ATOM 1974 O O . LEU B 1 94 ? -10.133 8.836 14.898 1 85.31 94 LEU B O 1
ATOM 1978 N N . SER B 1 95 ? -10.664 8 16.906 1 83.62 95 SER B N 1
ATOM 1979 C CA . SER B 1 95 ? -11.742 7.172 16.375 1 83.62 95 SER B CA 1
ATOM 1980 C C . SER B 1 95 ? -12.93 8.016 15.922 1 83.62 95 SER B C 1
ATOM 1982 O O . SER B 1 95 ? -13.742 7.574 15.102 1 83.62 95 SER B O 1
ATOM 1984 N N . ARG B 1 96 ? -13 9.258 16.391 1 85.81 96 ARG B N 1
ATOM 1985 C CA . ARG B 1 96 ? -14.141 10.109 16.078 1 85.81 96 ARG B CA 1
ATOM 1986 C C . ARG B 1 96 ? -13.781 11.141 15.016 1 85.81 96 ARG B C 1
ATOM 1988 O O . ARG B 1 96 ? -14.648 11.859 14.516 1 85.81 96 ARG B O 1
ATOM 1995 N N . LEU B 1 97 ? -12.562 11.164 14.727 1 90.25 97 LEU B N 1
ATOM 1996 C CA . LEU B 1 97 ? -12.117 12.117 13.719 1 90.25 97 LEU B CA 1
ATOM 1997 C C . LEU B 1 97 ? -12.664 11.75 12.344 1 90.25 97 LEU B C 1
ATOM 1999 O O . LEU B 1 97 ? -12.867 10.57 12.047 1 90.25 97 LEU B O 1
ATOM 2003 N N . ASP B 1 98 ? -12.844 12.82 11.586 1 90.44 98 ASP B N 1
ATOM 2004 C CA . ASP B 1 98 ? -13.078 12.625 10.156 1 90.44 98 ASP B CA 1
ATOM 2005 C C . ASP B 1 98 ? -12.031 11.695 9.547 1 90.44 98 ASP B C 1
ATOM 2007 O O . ASP B 1 98 ? -10.844 11.789 9.867 1 90.44 98 ASP B O 1
ATOM 2011 N N . SER B 1 99 ? -12.523 10.797 8.672 1 92.75 99 SER B N 1
ATOM 2012 C CA . SER B 1 99 ? -11.641 9.797 8.078 1 92.75 99 SER B CA 1
ATOM 2013 C C . SER B 1 99 ? -10.516 10.453 7.285 1 92.75 99 SER B C 1
ATOM 2015 O O . SER B 1 99 ? -9.383 9.969 7.293 1 92.75 99 SER B O 1
ATOM 2017 N N . ILE B 1 100 ? -10.805 11.547 6.605 1 94.25 100 ILE B N 1
ATOM 2018 C CA . ILE B 1 100 ? -9.766 12.227 5.832 1 94.25 100 ILE B CA 1
ATOM 2019 C C . ILE B 1 100 ? -8.75 12.867 6.777 1 94.25 100 ILE B C 1
ATOM 2021 O O . ILE B 1 100 ? -7.547 12.844 6.508 1 94.25 100 ILE B O 1
ATOM 2025 N N . LEU B 1 101 ? -9.211 13.477 7.891 1 96.12 101 LEU B N 1
ATOM 2026 C CA . LEU B 1 101 ? -8.32 14.07 8.883 1 96.12 101 LEU B CA 1
ATOM 2027 C C . LEU B 1 101 ? -7.445 13 9.523 1 96.12 101 LEU B C 1
ATOM 2029 O O . LEU B 1 101 ? -6.25 13.219 9.742 1 96.12 101 LEU B O 1
ATOM 2033 N N . ARG B 1 102 ? -8.031 11.859 9.781 1 96.88 102 ARG B N 1
ATOM 2034 C CA . ARG B 1 102 ? -7.27 10.727 10.305 1 96.88 102 ARG B CA 1
ATOM 2035 C C . ARG B 1 102 ? -6.188 10.297 9.32 1 96.88 102 ARG B C 1
ATOM 2037 O O . ARG B 1 102 ? -5.051 10.031 9.711 1 96.88 102 ARG B O 1
ATOM 2044 N N . ALA B 1 103 ? -6.582 10.242 8.008 1 97.06 103 ALA B N 1
ATOM 2045 C CA . ALA B 1 103 ? -5.637 9.875 6.953 1 97.06 103 ALA B CA 1
ATOM 2046 C C . ALA B 1 103 ? -4.477 10.867 6.891 1 97.06 103 ALA B C 1
ATOM 2048 O O . ALA B 1 103 ? -3.318 10.469 6.766 1 97.06 103 ALA B O 1
ATOM 2049 N N . ILE B 1 104 ? -4.77 12.141 7.035 1 98.19 104 ILE B N 1
ATOM 2050 C CA . ILE B 1 104 ? -3.762 13.195 6.984 1 98.19 104 ILE B CA 1
ATOM 2051 C C . ILE B 1 104 ? -2.797 13.039 8.156 1 98.19 104 ILE B C 1
ATOM 2053 O O . ILE B 1 104 ? -1.577 13.07 7.977 1 98.19 104 ILE B O 1
ATOM 2057 N N . LEU B 1 105 ? -3.295 12.828 9.344 1 98.19 105 LEU B N 1
ATOM 2058 C CA . LEU B 1 105 ? -2.482 12.727 10.547 1 98.19 105 LEU B CA 1
ATOM 2059 C C . LEU B 1 105 ? -1.608 11.477 10.516 1 98.19 105 LEU B C 1
ATOM 2061 O O . LEU B 1 105 ? -0.422 11.539 10.844 1 98.19 105 LEU B O 1
ATOM 2065 N N . ARG B 1 106 ? -2.18 10.383 10.039 1 98.19 106 ARG B N 1
ATOM 2066 C CA . ARG B 1 106 ? -1.412 9.148 9.938 1 98.19 106 ARG B CA 1
ATOM 2067 C C . ARG B 1 106 ? -0.28 9.289 8.93 1 98.19 106 ARG B C 1
ATOM 2069 O O . ARG B 1 106 ? 0.858 8.906 9.203 1 98.19 106 ARG B O 1
ATOM 2076 N N . ALA B 1 107 ? -0.593 9.812 7.77 1 98.5 107 ALA B N 1
ATOM 2077 C CA . ALA B 1 107 ? 0.41 9.984 6.723 1 98.5 107 ALA B CA 1
ATOM 2078 C C . ALA B 1 107 ? 1.519 10.93 7.172 1 98.5 107 ALA B C 1
ATOM 2080 O O . ALA B 1 107 ? 2.703 10.633 7.012 1 98.5 107 ALA B O 1
ATOM 2081 N N . GLY B 1 108 ? 1.128 12.07 7.766 1 98.38 108 GLY B N 1
ATOM 2082 C CA . GLY B 1 108 ? 2.104 13.031 8.258 1 98.38 108 GLY B CA 1
ATOM 2083 C C . GLY B 1 108 ? 3.01 12.469 9.336 1 98.38 108 GLY B C 1
ATOM 2084 O O . GLY B 1 108 ? 4.227 12.664 9.297 1 98.38 108 GLY B O 1
ATOM 2085 N N . LEU B 1 109 ? 2.412 11.797 10.273 1 98.19 109 LEU B N 1
ATOM 2086 C CA . LEU B 1 109 ? 3.199 11.211 11.352 1 98.19 109 LEU B CA 1
ATOM 2087 C C . LEU B 1 109 ? 4.16 10.156 10.812 1 98.19 109 LEU B C 1
ATOM 2089 O O . LEU B 1 109 ? 5.324 10.109 11.219 1 98.19 109 LEU B O 1
ATOM 2093 N N . TRP B 1 110 ? 3.656 9.336 9.914 1 98.31 110 TRP B N 1
ATOM 2094 C CA . TRP B 1 110 ? 4.512 8.305 9.328 1 98.31 110 TRP B CA 1
ATOM 2095 C C . TRP B 1 110 ? 5.734 8.93 8.664 1 98.31 110 TRP B C 1
ATOM 2097 O O . TRP B 1 110 ? 6.855 8.445 8.836 1 98.31 110 TRP B O 1
ATOM 2107 N N . GLU B 1 111 ? 5.492 9.977 7.836 1 97.44 111 GLU B N 1
ATOM 2108 C CA . GLU B 1 111 ? 6.605 10.602 7.125 1 97.44 111 GLU B CA 1
ATOM 2109 C C . GLU B 1 111 ? 7.59 11.242 8.094 1 97.44 111 GLU B C 1
ATOM 2111 O O . GLU B 1 111 ? 8.805 11.172 7.891 1 97.44 111 GLU B O 1
ATOM 2116 N N . LEU B 1 112 ? 7.098 11.852 9.18 1 97.25 112 LEU B N 1
ATOM 2117 C CA . LEU B 1 112 ? 7.969 12.445 10.188 1 97.25 112 LEU B CA 1
ATOM 2118 C C . LEU B 1 112 ? 8.891 11.398 10.797 1 97.25 112 LEU B C 1
ATOM 2120 O O . LEU B 1 112 ? 10.055 11.68 11.078 1 97.25 112 LEU B O 1
ATOM 2124 N N . ILE B 1 113 ? 8.383 10.227 10.992 1 96.94 113 ILE B N 1
ATOM 2125 C CA . ILE B 1 113 ? 9.117 9.164 11.664 1 96.94 113 ILE B CA 1
ATOM 2126 C C . ILE B 1 113 ? 10.102 8.516 10.688 1 96.94 113 ILE B C 1
ATOM 2128 O O . ILE B 1 113 ? 11.25 8.242 11.039 1 96.94 113 ILE B O 1
ATOM 2132 N N . ASN B 1 114 ? 9.727 8.336 9.406 1 95.81 114 ASN B N 1
ATOM 2133 C CA . ASN B 1 114 ? 10.445 7.398 8.555 1 95.81 114 ASN B CA 1
ATOM 2134 C C . ASN B 1 114 ? 11.266 8.125 7.492 1 95.81 114 ASN B C 1
ATOM 2136 O O . ASN B 1 114 ? 12.133 7.523 6.852 1 95.81 114 ASN B O 1
ATOM 2140 N N . ARG B 1 115 ? 10.906 9.383 7.254 1 94.12 115 ARG B N 1
ATOM 2141 C CA . ARG B 1 115 ? 11.609 10.117 6.207 1 94.12 115 ARG B CA 1
ATOM 2142 C C . ARG B 1 115 ? 12.445 11.25 6.797 1 94.12 115 ARG B C 1
ATOM 2144 O O . ARG B 1 115 ? 12.133 12.43 6.598 1 94.12 115 ARG B O 1
ATOM 2151 N N . GLN B 1 116 ? 13.602 10.883 7.305 1 92.69 116 GLN B N 1
ATOM 2152 C CA . GLN B 1 116 ? 14.469 11.836 7.977 1 92.69 116 GLN B CA 1
ATOM 2153 C C . GLN B 1 116 ? 15.211 12.711 6.969 1 92.69 116 GLN B C 1
ATOM 2155 O O . GLN B 1 116 ? 15.773 13.742 7.328 1 92.69 116 GLN B O 1
ATOM 2160 N N . ASP B 1 117 ? 15.164 12.336 5.766 1 91.62 117 ASP B N 1
ATOM 2161 C CA . ASP B 1 117 ? 15.805 13.102 4.695 1 91.62 117 ASP B CA 1
ATOM 2162 C C . ASP B 1 117 ? 14.961 14.312 4.305 1 91.62 117 ASP B C 1
ATOM 2164 O O . ASP B 1 117 ? 15.438 15.195 3.59 1 91.62 117 ASP B O 1
ATOM 2168 N N . VAL B 1 118 ? 13.781 14.367 4.754 1 94.31 118 VAL B N 1
ATOM 2169 C CA . VAL B 1 118 ? 12.898 15.492 4.488 1 94.31 118 VAL B CA 1
ATOM 2170 C C . VAL B 1 118 ? 12.828 16.391 5.719 1 94.31 118 VAL B C 1
ATOM 2172 O O . VAL B 1 118 ? 12.492 15.945 6.816 1 94.31 118 VAL B O 1
ATOM 2175 N N . PRO B 1 119 ? 13.156 17.656 5.594 1 95.19 119 PRO B N 1
ATOM 2176 C CA . PRO B 1 119 ? 13.055 18.578 6.738 1 95.19 119 PRO B CA 1
ATOM 2177 C C . PRO B 1 119 ? 11.664 18.578 7.371 1 95.19 119 PRO B C 1
ATOM 2179 O O . PRO B 1 119 ? 10.656 18.5 6.66 1 95.19 119 PRO B O 1
ATOM 2182 N N . ILE B 1 120 ? 11.609 18.703 8.68 1 95.88 120 ILE B N 1
ATOM 2183 C CA . ILE B 1 120 ? 10.375 18.672 9.453 1 95.88 120 ILE B CA 1
ATOM 2184 C C . ILE B 1 120 ? 9.406 19.734 8.922 1 95.88 120 ILE B C 1
ATOM 2186 O O . ILE B 1 120 ? 8.227 19.453 8.711 1 95.88 120 ILE B O 1
ATOM 2190 N N . ALA B 1 121 ? 9.938 20.938 8.695 1 95.19 121 ALA B N 1
ATOM 2191 C CA . ALA B 1 121 ? 9.117 22.047 8.242 1 95.19 121 ALA B CA 1
ATOM 2192 C C . ALA B 1 121 ? 8.406 21.719 6.934 1 95.19 121 ALA B C 1
ATOM 2194 O O . ALA B 1 121 ? 7.258 22.125 6.723 1 95.19 121 ALA B O 1
ATOM 2195 N N . VAL B 1 122 ? 9.109 20.984 6.105 1 96.12 122 VAL B N 1
ATOM 2196 C CA . VAL B 1 122 ? 8.531 20.625 4.816 1 96.12 122 VAL B CA 1
ATOM 2197 C C . VAL B 1 122 ? 7.391 19.625 5.023 1 96.12 122 VAL B C 1
ATOM 2199 O O . VAL B 1 122 ? 6.305 19.797 4.465 1 96.12 122 VAL B O 1
ATOM 2202 N N . VAL B 1 123 ? 7.551 18.594 5.812 1 97.12 123 VAL B N 1
ATOM 2203 C CA . VAL B 1 123 ? 6.508 17.609 6.09 1 97.12 123 VAL B CA 1
ATOM 2204 C C . VAL B 1 123 ? 5.285 18.312 6.684 1 97.12 123 VAL B C 1
ATOM 2206 O O . VAL B 1 123 ? 4.16 18.094 6.227 1 97.12 123 VAL B O 1
ATOM 2209 N N . MET B 1 124 ? 5.535 19.172 7.629 1 96.19 124 MET B N 1
ATOM 2210 C CA . MET B 1 124 ? 4.449 19.875 8.305 1 96.19 124 MET B CA 1
ATOM 2211 C C . MET B 1 124 ? 3.668 20.734 7.324 1 96.19 124 MET B C 1
ATOM 2213 O O . MET B 1 124 ? 2.441 20.656 7.25 1 96.19 124 MET B O 1
ATOM 2217 N N . ASN B 1 125 ? 4.379 21.547 6.547 1 96.75 125 ASN B N 1
ATOM 2218 C CA . ASN B 1 125 ? 3.727 22.438 5.602 1 96.75 125 ASN B CA 1
ATOM 2219 C C . ASN B 1 125 ? 2.889 21.672 4.582 1 96.75 125 ASN B C 1
ATOM 2221 O O . ASN B 1 125 ? 1.773 22.094 4.254 1 96.75 125 ASN B O 1
ATOM 2225 N N . GLU B 1 126 ? 3.463 20.578 4.117 1 97.12 126 GLU B N 1
ATOM 2226 C CA . GLU B 1 126 ? 2.766 19.781 3.111 1 97.12 126 GLU B CA 1
ATOM 2227 C C . GLU B 1 126 ? 1.446 19.234 3.652 1 97.12 126 GLU B C 1
ATOM 2229 O O . GLU B 1 126 ? 0.404 19.359 3.008 1 97.12 126 GLU B O 1
ATOM 2234 N N . TYR B 1 127 ? 1.41 18.703 4.801 1 98.19 127 TYR B N 1
ATOM 2235 C CA . TYR B 1 127 ? 0.206 18.047 5.301 1 98.19 127 TYR B CA 1
ATOM 2236 C C . TYR B 1 127 ? -0.77 19.062 5.875 1 98.19 127 TYR B C 1
ATOM 2238 O O . TYR B 1 127 ? -1.985 18.859 5.828 1 98.19 127 TYR B O 1
ATOM 2246 N N . VAL B 1 128 ? -0.276 20.219 6.375 1 98.31 128 VAL B N 1
ATOM 2247 C CA . VAL B 1 128 ? -1.162 21.312 6.75 1 98.31 128 VAL B CA 1
ATOM 2248 C C . VAL B 1 128 ? -1.867 21.859 5.512 1 98.31 128 VAL B C 1
ATOM 2250 O O . VAL B 1 128 ? -3.068 22.141 5.543 1 98.31 128 VAL B O 1
ATOM 2253 N N . ASP B 1 129 ? -1.106 21.969 4.418 1 96.94 129 ASP B N 1
ATOM 2254 C CA . ASP B 1 129 ? -1.695 22.438 3.17 1 96.94 129 ASP B CA 1
ATOM 2255 C C . ASP B 1 129 ? -2.738 21.453 2.646 1 96.94 129 ASP B C 1
ATOM 2257 O O . ASP B 1 129 ? -3.775 21.859 2.117 1 96.94 129 ASP B O 1
ATOM 2261 N N . ILE B 1 130 ? -2.479 20.188 2.812 1 95.88 130 ILE B N 1
ATOM 2262 C CA . ILE B 1 130 ? -3.471 19.188 2.42 1 95.88 130 ILE B CA 1
ATOM 2263 C C . ILE B 1 130 ? -4.727 19.344 3.275 1 95.88 130 ILE B C 1
ATOM 2265 O O . ILE B 1 130 ? -5.844 19.312 2.76 1 95.88 130 ILE B O 1
ATOM 2269 N N . ALA B 1 131 ? -4.59 19.578 4.527 1 97.44 131 ALA B N 1
ATOM 2270 C CA . ALA B 1 131 ? -5.738 19.797 5.402 1 97.44 131 ALA B CA 1
ATOM 2271 C C . ALA B 1 131 ? -6.555 21 4.965 1 97.44 131 ALA B C 1
ATOM 2273 O O . ALA B 1 131 ? -7.785 20.953 4.953 1 97.44 131 ALA B O 1
ATOM 2274 N N . LYS B 1 132 ? -5.867 22.078 4.57 1 96.81 132 LYS B N 1
ATOM 2275 C CA . LYS B 1 132 ? -6.543 23.297 4.141 1 96.81 132 LYS B CA 1
ATOM 2276 C C . LYS B 1 132 ? -7.391 23.047 2.896 1 96.81 132 LYS B C 1
ATOM 2278 O O . LYS B 1 132 ? -8.398 23.734 2.68 1 96.81 132 LYS B O 1
ATOM 2283 N N . ALA B 1 133 ? -6.922 22.125 2.168 1 91.88 133 ALA B N 1
ATOM 2284 C CA . ALA B 1 133 ? -7.648 21.812 0.94 1 91.88 133 ALA B CA 1
ATOM 2285 C C . ALA B 1 133 ? -8.961 21.094 1.247 1 91.88 133 ALA B C 1
ATOM 2287 O O . ALA B 1 133 ? -9.898 21.141 0.444 1 91.88 133 ALA B O 1
ATOM 2288 N N . PHE B 1 134 ? -9.07 20.516 2.387 1 92.75 134 PHE B N 1
ATOM 2289 C CA . PHE B 1 134 ? -10.242 19.703 2.686 1 92.75 134 PHE B CA 1
ATOM 2290 C C . PHE B 1 134 ? -11.109 20.375 3.75 1 92.75 134 PHE B C 1
ATOM 2292 O O . PHE B 1 134 ? -12.289 20.047 3.893 1 92.75 134 PHE B O 1
ATOM 2299 N N . PHE B 1 135 ? -10.508 21.219 4.438 1 93.81 135 PHE B N 1
ATOM 2300 C CA . PHE B 1 135 ? -11.219 21.766 5.586 1 93.81 135 PHE B CA 1
ATOM 2301 C C . PHE B 1 135 ? -11.125 23.281 5.617 1 93.81 135 PHE B C 1
ATOM 2303 O O . PHE B 1 135 ? -10.07 23.859 5.301 1 93.81 135 PHE B O 1
ATOM 2310 N N . GLU B 1 136 ? -12.148 23.844 6.023 1 92.81 136 GLU B N 1
ATOM 2311 C CA . GLU B 1 136 ? -12.188 25.297 6.176 1 92.81 136 GLU B CA 1
ATOM 2312 C C . GLU B 1 136 ? -12.148 25.688 7.648 1 92.81 136 GLU B C 1
ATOM 2314 O O . GLU B 1 136 ? -11.961 26.859 7.973 1 92.81 136 GLU B O 1
ATOM 2319 N N . GLY B 1 137 ? -12.266 24.781 8.578 1 93.19 137 GLY B N 1
ATOM 2320 C CA . GLY B 1 137 ? -12.328 25.062 10 1 93.19 137 GLY B CA 1
ATOM 2321 C C . GLY B 1 137 ? -10.992 24.938 10.695 1 93.19 137 GLY B C 1
ATOM 2322 O O . GLY B 1 137 ? -9.961 25.359 10.156 1 93.19 137 GLY B O 1
ATOM 2323 N N . ASP B 1 138 ? -10.977 24.375 11.883 1 94 138 ASP B N 1
ATOM 2324 C CA . ASP B 1 138 ? -9.812 24.359 12.766 1 94 138 ASP B CA 1
ATOM 2325 C C . ASP B 1 138 ? -8.93 23.141 12.477 1 94 138 ASP B C 1
ATOM 2327 O O . ASP B 1 138 ? -7.848 23 13.047 1 94 138 ASP B O 1
ATOM 2331 N N . GLU B 1 139 ? -9.32 22.344 11.516 1 94.81 139 GLU B N 1
ATOM 2332 C CA . GLU B 1 139 ? -8.625 21.094 11.273 1 94.81 139 GLU B CA 1
ATOM 2333 C C . GLU B 1 139 ? -7.168 21.328 10.875 1 94.81 139 GLU B C 1
ATOM 2335 O O . GLU B 1 139 ? -6.262 20.656 11.383 1 94.81 139 GLU B O 1
ATOM 2340 N N . PRO B 1 140 ? -6.852 22.312 9.969 1 97.56 140 PRO B N 1
ATOM 2341 C CA . PRO B 1 140 ? -5.445 22.562 9.641 1 97.56 140 PRO B CA 1
ATOM 2342 C C . PRO B 1 140 ? -4.617 22.969 10.852 1 97.56 140 PRO B C 1
ATOM 2344 O O . PRO B 1 140 ? -3.455 22.578 10.969 1 97.56 140 PRO B O 1
ATOM 2347 N N . LYS B 1 141 ? -5.219 23.734 11.703 1 97 141 LYS B N 1
ATOM 2348 C CA . LYS B 1 141 ? -4.535 24.125 12.938 1 97 141 LYS B CA 1
ATOM 2349 C C . LYS B 1 141 ? -4.262 22.906 13.82 1 97 141 LYS B C 1
ATOM 2351 O O . LYS B 1 141 ? -3.203 22.812 14.438 1 97 141 LYS B O 1
ATOM 2356 N N . LEU B 1 142 ? -5.246 22.062 13.906 1 95.81 142 LEU B N 1
ATOM 2357 C CA . LEU B 1 142 ? -5.082 20.812 14.656 1 95.81 142 LEU B CA 1
ATOM 2358 C C . LEU B 1 142 ? -3.941 19.984 14.086 1 95.81 142 LEU B C 1
ATOM 2360 O O . LEU B 1 142 ? -3.107 19.469 14.836 1 95.81 142 LEU B O 1
ATOM 2364 N N . VAL B 1 143 ? -3.879 19.797 12.742 1 97.5 143 VAL B N 1
ATOM 2365 C CA . VAL B 1 143 ? -2.812 19.047 12.086 1 97.5 143 VAL B CA 1
ATOM 2366 C C . VAL B 1 143 ? -1.458 19.641 12.461 1 97.5 143 VAL B C 1
ATOM 2368 O O . VAL B 1 143 ? -0.53 18.906 12.82 1 97.5 143 VAL B O 1
ATOM 2371 N N . ASN B 1 144 ? -1.382 20.922 12.383 1 97.62 144 ASN B N 1
ATOM 2372 C CA . ASN B 1 144 ? -0.144 21.609 12.727 1 97.62 144 ASN B CA 1
ATOM 2373 C C . ASN B 1 144 ? 0.261 21.344 14.172 1 97.62 144 ASN B C 1
ATOM 2375 O O . ASN B 1 144 ? 1.418 21.016 14.453 1 97.62 144 ASN B O 1
ATOM 2379 N N . ALA B 1 145 ? -0.645 21.453 15.07 1 96.44 145 ALA B N 1
ATOM 2380 C CA . ALA B 1 145 ? -0.363 21.297 16.484 1 96.44 145 ALA B CA 1
ATOM 2381 C C . ALA B 1 145 ? 0.083 19.875 16.812 1 96.44 145 ALA B C 1
ATOM 2383 O O . ALA B 1 145 ? 1.068 19.672 17.516 1 96.44 145 ALA B O 1
ATOM 2384 N N . VAL B 1 146 ? -0.609 18.938 16.312 1 96.31 146 VAL B N 1
ATOM 2385 C CA . VAL B 1 146 ? -0.34 17.531 16.594 1 96.31 146 VAL B CA 1
ATOM 2386 C C . VAL B 1 146 ? 1.013 17.125 16 1 96.31 146 VAL B C 1
ATOM 2388 O O . VAL B 1 146 ? 1.845 16.531 16.688 1 96.31 146 VAL B O 1
ATOM 2391 N N . LEU B 1 147 ? 1.297 17.453 14.68 1 96.88 147 LEU B N 1
ATOM 2392 C CA . LEU B 1 147 ? 2.541 17.062 14.031 1 96.88 147 LEU B CA 1
ATOM 2393 C C . LEU B 1 147 ? 3.73 17.797 14.641 1 96.88 147 LEU B C 1
ATOM 2395 O O . LEU B 1 147 ? 4.824 17.234 14.742 1 96.88 147 LEU B O 1
ATOM 2399 N N . ASP B 1 148 ? 3.494 19.047 15.055 1 96.12 148 ASP B N 1
ATOM 2400 C CA . ASP B 1 148 ? 4.551 19.812 15.719 1 96.12 148 ASP B CA 1
ATOM 2401 C C . ASP B 1 148 ? 4.953 19.156 17.031 1 96.12 148 ASP B C 1
ATOM 2403 O O . ASP B 1 148 ? 6.145 19.031 17.344 1 96.12 148 ASP B O 1
ATOM 2407 N N . SER B 1 149 ? 3.984 18.797 17.797 1 95.12 149 SER B N 1
ATOM 2408 C CA . SER B 1 149 ? 4.242 18.109 19.062 1 95.12 149 SER B CA 1
ATOM 2409 C C . SER B 1 149 ? 5.012 16.812 18.844 1 95.12 149 SER B C 1
ATOM 2411 O O . SER B 1 149 ? 5.93 16.5 19.609 1 95.12 149 SER B O 1
ATOM 2413 N N . MET B 1 150 ? 4.68 16.078 17.812 1 94.81 150 MET B N 1
ATOM 2414 C CA . MET B 1 150 ? 5.32 14.805 17.516 1 94.81 150 MET B CA 1
ATOM 2415 C C . MET B 1 150 ? 6.746 15.016 17.016 1 94.81 150 MET B C 1
ATOM 2417 O O . MET B 1 150 ? 7.645 14.242 17.359 1 94.81 150 MET B O 1
ATOM 2421 N N . ALA B 1 151 ? 6.895 15.984 16.172 1 94.94 151 ALA B N 1
ATOM 2422 C CA . ALA B 1 151 ? 8.227 16.281 15.641 1 94.94 151 ALA B CA 1
ATOM 2423 C C . ALA B 1 151 ? 9.219 16.547 16.766 1 94.94 151 ALA B C 1
ATOM 2425 O O . ALA B 1 151 ? 10.375 16.109 16.703 1 94.94 151 ALA B O 1
ATOM 2426 N N . LYS B 1 152 ? 8.781 17.219 17.766 1 91.38 152 LYS B N 1
ATOM 2427 C CA . LYS B 1 152 ? 9.625 17.547 18.922 1 91.38 152 LYS B CA 1
ATOM 2428 C C . LYS B 1 152 ? 10.031 16.297 19.688 1 91.38 152 LYS B C 1
ATOM 2430 O O . LYS B 1 152 ? 11.133 16.219 20.234 1 91.38 152 LYS B O 1
ATOM 2435 N N . LYS B 1 153 ? 9.219 15.289 19.672 1 89.25 153 LYS B N 1
ATOM 2436 C CA . LYS B 1 153 ? 9.469 14.055 20.406 1 89.25 153 LYS B CA 1
ATOM 2437 C C . LYS B 1 153 ? 10.32 13.086 19.594 1 89.25 153 LYS B C 1
ATOM 2439 O O . LYS B 1 153 ? 11.094 12.312 20.156 1 89.25 153 LYS B O 1
ATOM 2444 N N . ILE B 1 154 ? 10.211 13.117 18.281 1 85.94 154 ILE B N 1
ATOM 2445 C CA . ILE B 1 154 ? 10.805 12.086 17.438 1 85.94 154 ILE B CA 1
ATOM 2446 C C . ILE B 1 154 ? 12.148 12.578 16.906 1 85.94 154 ILE B C 1
ATOM 2448 O O . ILE B 1 154 ? 13.086 11.789 16.75 1 85.94 154 ILE B O 1
ATOM 2452 N N . ARG B 1 155 ? 12.164 13.75 16.406 1 76.62 155 ARG B N 1
ATOM 2453 C CA . ARG B 1 155 ? 13.352 14.227 15.688 1 76.62 155 ARG B CA 1
ATOM 2454 C C . ARG B 1 155 ? 14.133 15.227 16.531 1 76.62 155 ARG B C 1
ATOM 2456 O O . ARG B 1 155 ? 15.289 15.531 16.234 1 76.62 155 ARG B O 1
ATOM 2463 N N . LEU B 1 156 ? 13.484 15.836 17.406 1 60.75 156 LEU B N 1
ATOM 2464 C CA . LEU B 1 156 ? 14.242 16.812 18.188 1 60.75 156 LEU B CA 1
ATOM 2465 C C . LEU B 1 156 ? 14.648 16.219 19.531 1 60.75 156 LEU B C 1
ATOM 2467 O O . LEU B 1 156 ? 13.977 15.328 20.062 1 60.75 156 LEU B O 1
#

Secondary structure (DSSP, 8-state):
---TTSSS-HHHHHHHHHHHHHHHHHHHHHHHHTTT--------------S--SS-SS--HHHHHHHHHHHHHHHTHHHHHHHHHHHS-GGG-TTTS-HHHHHHHHHHHHHHHH-TTS-HHHHHHHHHHHHHHH-SSSHHHHHHHHHHHHHHHHT-/---TTSSS-HHHHHHHHHHHHHHHHHHHHHHHHTTT--------------S---S-SS--HHHHHHHHHHHHHHHTHHHHHHHHHHHS-GGG-TTTS-HHHHHHHHHHHHHHHH-TTS-HHHHHHHHHHHHHHH-SSSHHHHHHHHHHHHHHHHT-

Sequence (312 aa):
MADIKGKYSPRLANKRGAARLAAVQALYQMDIVGSGVMETAAEYEAYHLEKNIDGNQYLDADFQWFLAIITGVVKDQKQLDPMLHQQLSAEWSLSRLDSILRAILRAGLWELINRQDVPIAVVMNEYVDIAKAFFEGDEPKLVNAVLDSMAKKIRLMADIKGKYSPRLANKRGAARLAAVQALYQMDIVGSGVMETAAEYEAYHLEKNIDGNQYLDADFQWFLAIITGVVKDQKQLDPMLHQQLSAEWSLSRLDSILRAILRAGLWELINRQDVPIAVVMNEYVDIAKAFFEGDEPKLVNAVLDSMAKKIRL